Protein AF-0000000071351655 (afdb_homodimer)

Secondary structure (DSSP, 8-state):
--HHHHHHHHHHHHHHS-TT-SSEEEEEEETTEEEEEEESSSS-EEEEEEE--TT-SPPPPEEEES---HHHHHHHHGGGGTTTT--HHHHHHHHHHHHHHHHTTPPPPGGGGGGGSPPP-------------------------------------------------------------/--HHHHHHHHHHHHHHS-TT-SSEEEEEEETTEEEEEEESSSS-EEEEEEE--TT-SPPPPEEEES---HHHHHHHHGGGGTTTT--HHHHHHHHHHHHHHHHTTPPPPGGGGGGGSPPP-------------------------------------------------------------

Sequence (362 aa):
MSVSGLKAELKFLESIFDPNHERFRIIDWKPDELSCQFNVTGEKLLIIHCNITESYPSTPPIWFVDSDDPSLTEVLERLDDVRKGNTLLLQQLKRLICDLCRLYNLPQHPDVEMLDQPLPAGPISQDKKHGTTDEVTSEEEEEEEMAEDIEDLDHYDMKEEEPVDGKNSFVQILCSIAFRYMSVSGLKAELKFLESIFDPNHERFRIIDWKPDELSCQFNVTGEKLLIIHCNITESYPSTPPIWFVDSDDPSLTEVLERLDDVRKGNTLLLQQLKRLICDLCRLYNLPQHPDVEMLDQPLPAGPISQDKKHGTTDEVTSEEEEEEEMAEDIEDLDHYDMKEEEPVDGKNSFVQILCSIAFRY

Radius of gyration: 32.12 Å; Cα contacts (8 Å, |Δi|>4): 359; chains: 2; bounding box: 62×65×112 Å

InterPro domains:
  IPR016135 Ubiquitin-conjugating enzyme/RWD-like [G3DSA:3.10.110.10] (5-101)
  IPR016135 Ubiquitin-conjugating enzyme/RWD-like [SSF54495] (8-86)

Organism: Cyprinus carpio (NCBI:txid7962)

Solvent-accessible surface area (backbone atoms only — not comparable to full-atom values): 23005 Å² total; per-residue (Å²): 82,55,80,63,52,47,53,52,50,54,51,50,46,40,69,75,22,34,76,77,43,80,51,45,21,44,75,47,74,53,94,46,35,39,33,31,36,40,44,77,49,98,88,41,72,44,65,37,38,31,46,36,48,88,37,40,61,38,37,71,72,43,66,51,59,97,65,88,50,65,70,59,52,50,54,53,57,55,49,69,53,63,59,59,35,53,44,68,66,42,52,38,49,39,50,48,54,50,49,49,21,57,74,70,72,43,78,78,61,77,71,53,61,57,46,69,41,63,64,76,76,61,77,69,74,64,69,68,72,70,66,68,67,74,66,81,69,77,81,83,87,87,88,88,79,85,74,86,71,85,74,83,81,76,83,82,81,83,78,85,82,78,85,78,82,79,79,80,79,78,80,78,81,76,78,76,76,80,75,84,120,82,55,80,64,51,48,54,52,51,54,51,51,48,39,71,76,21,34,76,77,43,81,50,44,20,43,73,48,77,54,96,45,33,40,34,31,36,39,43,76,49,100,88,40,69,44,65,36,38,32,46,36,49,88,37,42,61,37,39,71,72,42,67,50,58,97,65,90,50,64,71,59,52,50,55,52,58,56,46,70,54,64,60,59,35,53,42,68,66,42,50,39,49,40,51,46,54,49,49,48,20,58,74,70,71,44,79,77,61,74,70,53,63,59,45,68,40,64,64,76,77,60,76,69,75,68,70,62,73,69,65,70,68,76,70,78,71,78,79,82,84,78,87,93,82,81,91,88,72,98,81,76,95,83,83,93,81,92,94,84,90,88,78,87,79,92,85,81,81,72,80,72,81,74,78,75,78,79,75,82,123

pLDDT: mean 71.05, std 32.29, range [18.66, 98.62]

Nearest PDB structures (foldseek):
  8bvc-assembly1_A  TM=5.916E-01  e=1.624E+00  Metridium senile
  6gme-assembly2_B  TM=3.364E-01  e=1.432E+00  Homo sapiens
  2x5t-assembly1_A-2  TM=1.935E-01  e=2.689E+00  Sulfolobus islandicus rudivirus 1 variant XX
  8bvc-assembly1_A  TM=5.841E-01  e=1.627E+00  Metridium senile
  2x5t-assembly1_A-2  TM=2.208E-01  e=3.054E+00  Sulfolobus islandicus rudivirus 1 variant XX

Structure (mmCIF, N/CA/C/O backbone):
data_AF-0000000071351655-model_v1
#
loop_
_entity.id
_entity.type
_entity.pdbx_description
1 polymer 'Ubiquitin conjugating enzyme E2 Q2'
#
loop_
_atom_site.group_PDB
_atom_site.id
_atom_site.type_symbol
_atom_site.label_atom_id
_atom_site.label_alt_id
_atom_site.label_comp_id
_atom_site.label_asym_id
_atom_site.label_entity_id
_atom_site.label_seq_id
_atom_site.pdbx_PDB_ins_code
_atom_site.Cartn_x
_atom_site.Cartn_y
_atom_site.Cartn_z
_atom_site.occupancy
_atom_site.B_iso_or_equiv
_atom_site.auth_seq_id
_atom_site.auth_comp_id
_atom_site.auth_asym_id
_atom_site.auth_atom_id
_atom_site.pdbx_PDB_model_num
ATOM 1 N N . MET A 1 1 ? -9.875 -5.797 7.297 1 44.34 1 MET A N 1
ATOM 2 C CA . MET A 1 1 ? -9.094 -5.25 8.406 1 44.34 1 MET A CA 1
ATOM 3 C C . MET A 1 1 ? -10.008 -4.586 9.43 1 44.34 1 MET A C 1
ATOM 5 O O . MET A 1 1 ? -10.914 -3.836 9.07 1 44.34 1 MET A O 1
ATOM 9 N N . SER A 1 2 ? -10.211 -5.137 10.445 1 48.94 2 SER A N 1
ATOM 10 C CA . SER A 1 2 ? -11.164 -4.809 11.5 1 48.94 2 SER A CA 1
ATOM 11 C C . SER A 1 2 ? -10.977 -3.375 11.984 1 48.94 2 SER A C 1
ATOM 13 O O . SER A 1 2 ? -9.914 -2.783 11.797 1 48.94 2 SER A O 1
ATOM 15 N N . VAL A 1 3 ? -12.062 -2.67 12.234 1 55.56 3 VAL A N 1
ATOM 16 C CA . VAL A 1 3 ? -12.156 -1.437 13.008 1 55.56 3 VAL A CA 1
ATOM 17 C C . VAL A 1 3 ? -10.953 -1.328 13.945 1 55.56 3 VAL A C 1
ATOM 19 O O . VAL A 1 3 ? -10.391 -0.246 14.117 1 55.56 3 VAL A O 1
ATOM 22 N N . SER A 1 4 ? -10.422 -2.525 14.203 1 67.88 4 SER A N 1
ATOM 23 C CA . SER A 1 4 ? -9.312 -2.605 15.141 1 67.88 4 SER A CA 1
ATOM 24 C C . SER A 1 4 ? -7.996 -2.219 14.469 1 67.88 4 SER A C 1
ATOM 26 O O . SER A 1 4 ? -7.125 -1.61 15.094 1 67.88 4 SER A O 1
ATOM 28 N N . GLY A 1 5 ? -8.047 -2.303 13.102 1 84.25 5 GLY A N 1
ATOM 29 C CA . GLY A 1 5 ? -6.805 -1.995 12.406 1 84.25 5 GLY A CA 1
ATOM 30 C C . GLY A 1 5 ? -6.512 -0.508 12.344 1 84.25 5 GLY A C 1
ATOM 31 O O . GLY A 1 5 ? -5.395 -0.077 12.617 1 84.25 5 GLY A O 1
ATOM 32 N N . LEU A 1 6 ? -7.547 0.246 12.164 1 90.94 6 LEU A N 1
ATOM 33 C CA . LEU A 1 6 ? -7.379 1.692 12.078 1 90.94 6 LEU A CA 1
ATOM 34 C C . LEU A 1 6 ? -7.02 2.281 13.438 1 90.94 6 LEU A C 1
ATOM 36 O O . LEU A 1 6 ? -6.137 3.141 13.531 1 90.94 6 LEU A O 1
ATOM 40 N N . LYS A 1 7 ? -7.754 1.861 14.406 1 91.62 7 LYS A N 1
ATOM 41 C CA . LYS A 1 7 ? -7.48 2.348 15.758 1 91.62 7 LYS A CA 1
ATOM 42 C C . LYS A 1 7 ? -6.02 2.123 16.141 1 91.62 7 LYS A C 1
ATOM 44 O O . LYS A 1 7 ? -5.395 2.984 16.75 1 91.62 7 LYS A O 1
ATOM 49 N N . ALA A 1 8 ? -5.496 0.973 15.82 1 91.06 8 ALA A N 1
ATOM 50 C CA . ALA A 1 8 ? -4.098 0.662 16.094 1 91.06 8 ALA A CA 1
ATOM 51 C C . ALA A 1 8 ? -3.164 1.631 15.375 1 91.06 8 ALA A C 1
ATOM 53 O O . ALA A 1 8 ? -2.16 2.072 15.945 1 91.06 8 ALA A O 1
ATOM 54 N N . GLU A 1 9 ? -3.484 1.953 14.156 1 93.44 9 GLU A N 1
ATOM 55 C CA . GLU A 1 9 ? -2.691 2.912 13.391 1 93.44 9 GLU A CA 1
ATOM 56 C C . GLU A 1 9 ? -2.682 4.281 14.07 1 93.44 9 GLU A C 1
ATOM 58 O O . GLU A 1 9 ? -1.623 4.891 14.227 1 93.44 9 GLU A O 1
ATOM 63 N N . LEU A 1 10 ? -3.846 4.711 14.453 1 94.06 10 LEU A N 1
ATOM 64 C CA . LEU A 1 10 ? -3.996 6.043 15.031 1 94.06 10 LEU A CA 1
ATOM 65 C C . LEU A 1 10 ? -3.287 6.133 16.375 1 94.06 10 LEU A C 1
ATOM 67 O O . LEU A 1 10 ? -2.635 7.137 16.672 1 94.06 10 LEU A O 1
ATOM 71 N N . LYS A 1 11 ? -3.371 5.109 17.109 1 92.88 11 LYS A N 1
ATOM 72 C CA . LYS A 1 11 ? -2.66 5.059 18.391 1 92.88 11 LYS A CA 1
ATOM 73 C C . LYS A 1 11 ? -1.148 5.055 18.172 1 92.88 11 LYS A C 1
ATOM 75 O O . LYS A 1 11 ? -0.41 5.699 18.922 1 92.88 11 LYS A O 1
ATOM 80 N N . PHE A 1 12 ? -0.769 4.32 17.25 1 94.81 12 PHE A N 1
ATOM 81 C CA . PHE A 1 12 ? 0.645 4.281 16.891 1 94.81 12 PHE A CA 1
ATOM 82 C C . PHE A 1 12 ? 1.148 5.672 16.516 1 94.81 12 PHE A C 1
ATOM 84 O O . PHE A 1 12 ? 2.193 6.109 17 1 94.81 12 PHE A O 1
ATOM 91 N N . LEU A 1 13 ? 0.426 6.387 15.75 1 96 13 LEU A N 1
ATOM 92 C CA . LEU A 1 13 ? 0.786 7.738 15.344 1 96 13 LEU A CA 1
ATOM 93 C C . LEU A 1 13 ? 0.891 8.664 16.547 1 96 13 LEU A C 1
ATOM 95 O O . LEU A 1 13 ? 1.84 9.445 16.656 1 96 13 LEU A O 1
ATOM 99 N N . GLU A 1 14 ? -0.053 8.539 17.375 1 95.81 14 GLU A N 1
ATOM 100 C CA . GLU A 1 14 ? -0.067 9.352 18.578 1 95.81 14 GLU A CA 1
ATOM 101 C C . GLU A 1 14 ? 1.146 9.055 19.469 1 95.81 14 GLU A C 1
ATOM 103 O O . GLU A 1 14 ? 1.656 9.945 20.141 1 95.81 14 GLU A O 1
ATOM 108 N N . SER A 1 15 ? 1.598 7.848 19.438 1 95.62 15 SER A N 1
ATOM 109 C CA . SER A 1 15 ? 2.74 7.453 20.25 1 95.62 15 SER A CA 1
ATOM 110 C C . SER A 1 15 ? 4.035 8.055 19.703 1 95.62 15 SER A C 1
ATOM 112 O O . SER A 1 15 ? 4.977 8.297 20.469 1 95.62 15 SER A O 1
ATOM 114 N N . ILE A 1 16 ? 4.145 8.227 18.484 1 97.06 16 ILE A N 1
ATOM 115 C CA . ILE A 1 16 ? 5.328 8.805 17.844 1 97.06 16 ILE A CA 1
ATOM 116 C C . ILE A 1 16 ? 5.266 10.328 17.938 1 97.06 16 ILE A C 1
ATOM 118 O O . ILE A 1 16 ? 6.25 10.977 18.297 1 97.06 16 ILE A O 1
ATOM 122 N N . PHE A 1 17 ? 4.066 10.836 17.562 1 98.06 17 PHE A N 1
ATOM 123 C CA . PHE A 1 17 ? 3.889 12.273 17.469 1 98.06 17 PHE A CA 1
ATOM 124 C C . PHE A 1 17 ? 2.877 12.773 18.5 1 98.06 17 PHE A C 1
ATOM 126 O O . PHE A 1 17 ? 1.779 13.203 18.141 1 98.06 17 PHE A O 1
ATOM 133 N N . ASP A 1 18 ? 3.32 12.852 19.688 1 95.25 18 ASP A N 1
ATOM 134 C CA . ASP A 1 18 ? 2.439 13.297 20.766 1 95.25 18 ASP A CA 1
ATOM 135 C C . ASP A 1 18 ? 2.199 14.805 20.688 1 95.25 18 ASP A C 1
ATOM 137 O O . ASP A 1 18 ? 2.842 15.5 19.891 1 95.25 18 ASP A O 1
ATOM 141 N N . PRO A 1 19 ? 1.352 15.391 21.469 1 94.69 19 PRO A N 1
ATOM 142 C CA . PRO A 1 19 ? 0.956 16.797 21.375 1 94.69 19 PRO A CA 1
ATOM 143 C C . PRO A 1 19 ? 2.1 17.75 21.703 1 94.69 19 PRO A C 1
ATOM 145 O O . PRO A 1 19 ? 1.984 18.953 21.469 1 94.69 19 PRO A O 1
ATOM 148 N N . ASN A 1 20 ? 3.201 17.312 22.172 1 95.12 20 ASN A N 1
ATOM 149 C CA . ASN A 1 20 ? 4.328 18.172 22.531 1 95.12 20 ASN A CA 1
ATOM 150 C C . ASN A 1 20 ? 5.492 17.984 21.562 1 95.12 20 ASN A C 1
ATOM 152 O O . ASN A 1 20 ? 6.566 18.562 21.75 1 95.12 20 ASN A O 1
ATOM 156 N N . HIS A 1 21 ? 5.336 17.25 20.547 1 97.25 21 HIS A N 1
ATOM 157 C CA . HIS A 1 21 ? 6.391 17 19.562 1 97.25 21 HIS A CA 1
ATOM 158 C C . HIS A 1 21 ? 6.863 18.312 18.938 1 97.25 21 HIS A C 1
ATOM 160 O O . HIS A 1 21 ? 6.055 19.188 18.641 1 97.25 21 HIS A O 1
ATOM 166 N N . GLU A 1 22 ? 8.031 18.453 18.656 1 96.88 22 GLU A N 1
ATOM 167 C CA . GLU A 1 22 ? 8.617 19.719 18.266 1 96.88 22 GLU A CA 1
ATOM 168 C C . GLU A 1 22 ? 8.281 20.078 16.812 1 96.88 22 GLU A C 1
ATOM 170 O O . GLU A 1 22 ? 8.219 21.25 16.453 1 96.88 22 GLU A O 1
ATOM 175 N N . ARG A 1 23 ? 8.086 19.016 15.992 1 98 23 ARG A N 1
ATOM 176 C CA . ARG A 1 23 ? 7.934 19.297 14.57 1 98 23 ARG A CA 1
ATOM 177 C C . ARG A 1 23 ? 6.508 19.016 14.102 1 98 23 ARG A C 1
ATOM 179 O O . ARG A 1 23 ? 5.918 19.812 13.383 1 98 23 ARG A O 1
ATOM 186 N N . PHE A 1 24 ? 5.984 17.859 14.562 1 98.5 24 PHE A N 1
ATOM 187 C CA . PHE A 1 24 ? 4.68 17.391 14.117 1 98.5 24 PHE A CA 1
ATOM 188 C C . PHE A 1 24 ? 3.889 16.797 15.281 1 98.5 24 PHE A C 1
ATOM 190 O O . PHE A 1 24 ? 4.418 16 16.062 1 98.5 24 PHE A O 1
ATOM 197 N N . ARG A 1 25 ? 2.611 17.203 15.352 1 97.81 25 ARG A N 1
ATOM 198 C CA . ARG A 1 25 ? 1.812 16.781 16.5 1 97.81 25 ARG A CA 1
ATOM 199 C C . ARG A 1 25 ? 0.457 16.25 16.062 1 97.81 25 ARG A C 1
ATOM 201 O O . ARG A 1 25 ? -0.172 16.797 15.156 1 97.81 25 ARG A O 1
ATOM 208 N N . ILE A 1 26 ? 0.057 15.156 16.641 1 97.88 26 ILE A N 1
ATOM 209 C CA . ILE A 1 26 ? -1.336 14.727 16.547 1 97.88 26 ILE A CA 1
ATOM 210 C C . ILE A 1 26 ? -2.17 15.453 17.609 1 97.88 26 ILE A C 1
ATOM 212 O O . ILE A 1 26 ? -2.006 15.211 18.812 1 97.88 26 ILE A O 1
ATOM 216 N N . ILE A 1 27 ? -3.074 16.297 17.156 1 96.56 27 ILE A N 1
ATOM 217 C CA . ILE A 1 27 ? -3.898 17.094 18.062 1 96.56 27 ILE A CA 1
ATOM 218 C C . ILE A 1 27 ? -5.082 16.266 18.547 1 96.56 27 ILE A C 1
ATOM 220 O O . ILE A 1 27 ? -5.395 16.266 19.75 1 96.56 27 ILE A O 1
ATOM 224 N N . ASP A 1 28 ? -5.75 15.609 17.641 1 95.56 28 ASP A N 1
ATOM 225 C CA . ASP A 1 28 ? -6.941 14.82 17.922 1 95.56 28 ASP A CA 1
ATOM 226 C C . ASP A 1 28 ? -7.199 13.805 16.812 1 95.56 28 ASP A C 1
ATOM 228 O O . ASP A 1 28 ? -6.758 13.992 15.68 1 95.56 28 ASP A O 1
ATOM 232 N N . TRP A 1 29 ? -7.82 12.688 17.312 1 93.81 29 TRP A N 1
ATOM 233 C CA . TRP A 1 29 ? -8.211 11.734 16.297 1 93.81 29 TRP A CA 1
ATOM 234 C C . TRP A 1 29 ? -9.531 11.055 16.641 1 93.81 29 TRP A C 1
ATOM 236 O O . TRP A 1 29 ? -9.859 10.906 17.828 1 93.81 29 TRP A O 1
ATOM 246 N N . LYS A 1 30 ? -10.312 10.812 15.625 1 92.38 30 LYS A N 1
ATOM 247 C CA . LYS A 1 30 ? -11.516 9.984 15.609 1 92.38 30 LYS A CA 1
ATOM 248 C C . LYS A 1 30 ? -11.398 8.867 14.578 1 92.38 30 LYS A C 1
ATOM 250 O O . LYS A 1 30 ? -10.469 8.859 13.766 1 92.38 30 LYS A O 1
ATOM 255 N N . PRO A 1 31 ? -12.328 7.977 14.688 1 89.81 31 PRO A N 1
ATOM 256 C CA . PRO A 1 31 ? -12.25 6.887 13.711 1 89.81 31 PRO A CA 1
ATOM 257 C C . PRO A 1 31 ? -12.344 7.379 12.273 1 89.81 31 PRO A C 1
ATOM 259 O O . PRO A 1 31 ? -11.883 6.699 11.352 1 89.81 31 PRO A O 1
ATOM 262 N N . ASP A 1 32 ? -12.883 8.523 12.07 1 92.81 32 ASP A N 1
ATOM 263 C CA . ASP A 1 32 ? -13.062 8.953 10.688 1 92.81 32 ASP A CA 1
ATOM 264 C C . ASP A 1 32 ? -12.25 10.211 10.391 1 92.81 32 ASP A C 1
ATOM 266 O O . ASP A 1 32 ? -12.344 10.773 9.297 1 92.81 32 ASP A O 1
ATOM 270 N N . GLU A 1 33 ? -11.508 10.664 11.328 1 95.69 33 GLU A N 1
ATOM 271 C CA . GLU A 1 33 ? -10.797 11.914 11.086 1 95.69 33 GLU A CA 1
ATOM 272 C C . GLU A 1 33 ? -9.539 12.016 11.945 1 95.69 33 GLU A C 1
ATOM 274 O O . GLU A 1 33 ? -9.531 11.555 13.094 1 95.69 33 GLU A O 1
ATOM 279 N N . LEU A 1 34 ? -8.508 12.648 11.352 1 96.88 34 LEU A N 1
ATOM 280 C CA . LEU A 1 34 ? -7.262 12.961 12.047 1 96.88 34 LEU A CA 1
ATOM 281 C C . LEU A 1 34 ? -6.941 14.445 11.938 1 96.88 34 LEU A C 1
ATOM 283 O O . LEU A 1 34 ? -7.09 15.047 10.867 1 96.88 34 LEU A O 1
ATOM 287 N N . SER A 1 35 ? -6.641 15.078 13.07 1 97.69 35 SER A N 1
ATOM 288 C CA . SER A 1 35 ? -6.203 16.469 13.102 1 97.69 35 SER A CA 1
ATOM 289 C C . SER A 1 35 ? -4.754 16.578 13.562 1 97.69 35 SER A C 1
ATOM 291 O O . SER A 1 35 ? -4.398 16.094 14.641 1 97.69 35 SER A O 1
ATOM 293 N N . CYS A 1 36 ? -3.955 17.266 12.773 1 98 36 CYS A N 1
ATOM 294 C CA . CYS A 1 36 ? -2.521 17.328 13.039 1 98 36 CYS A CA 1
ATOM 295 C C . CYS A 1 36 ? -2.029 18.781 12.992 1 98 36 CYS A C 1
ATOM 297 O O . CYS A 1 36 ? -2.699 19.641 12.43 1 98 36 CYS A O 1
ATOM 299 N N . GLN A 1 37 ? -0.889 18.969 13.602 1 97.81 37 GLN A N 1
ATOM 300 C CA . GLN A 1 37 ? -0.214 20.266 13.578 1 97.81 37 GLN A CA 1
ATOM 301 C C . GLN A 1 37 ? 1.231 20.125 13.117 1 97.81 37 GLN A C 1
ATOM 303 O O . GLN A 1 37 ? 1.955 19.234 13.578 1 97.81 37 GLN A O 1
ATOM 308 N N . PHE A 1 38 ? 1.619 20.891 12.156 1 98.44 38 PHE A N 1
ATOM 309 C CA . PHE A 1 38 ? 3.01 21 11.727 1 98.44 38 PHE A CA 1
ATOM 310 C C . PHE A 1 38 ? 3.617 22.328 12.156 1 98.44 38 PHE A C 1
ATOM 312 O O . PHE A 1 38 ? 3.102 23.391 11.812 1 98.44 38 PHE A O 1
ATOM 319 N N . ASN A 1 39 ? 4.742 22.188 12.859 1 98 39 ASN A N 1
ATOM 320 C CA . ASN A 1 39 ? 5.398 23.391 13.367 1 98 39 ASN A CA 1
ATOM 321 C C . ASN A 1 39 ? 6.473 23.891 12.406 1 98 39 ASN A C 1
ATOM 323 O O . ASN A 1 39 ? 7.516 23.266 12.25 1 98 39 ASN A O 1
ATOM 327 N N . VAL A 1 40 ? 6.285 24.969 11.82 1 96.81 40 VAL A N 1
ATOM 328 C CA . VAL A 1 40 ? 7.242 25.547 10.891 1 96.81 40 VAL A CA 1
ATOM 329 C C . VAL A 1 40 ? 8.312 26.328 11.656 1 96.81 40 VAL A C 1
ATOM 331 O O . VAL A 1 40 ? 9.5 26.031 11.547 1 96.81 40 VAL A O 1
ATOM 334 N N . THR A 1 41 ? 7.836 27.312 12.406 1 92.75 41 THR A N 1
ATOM 335 C CA . THR A 1 41 ? 8.641 28.094 13.344 1 92.75 41 THR A CA 1
ATOM 336 C C . THR A 1 41 ? 7.922 28.25 14.68 1 92.75 41 THR A C 1
ATOM 338 O O . THR A 1 41 ? 6.836 27.703 14.875 1 92.75 41 THR A O 1
ATOM 341 N N . GLY A 1 42 ? 8.578 28.875 15.555 1 85.44 42 GLY A N 1
ATOM 342 C CA . GLY A 1 42 ? 7.957 29.125 16.844 1 85.44 42 GLY A CA 1
ATOM 343 C C . GLY A 1 42 ? 6.695 29.969 16.75 1 85.44 42 GLY A C 1
ATOM 344 O O . GLY A 1 42 ? 5.836 29.906 17.625 1 85.44 42 GLY A O 1
ATOM 345 N N . GLU A 1 43 ? 6.453 30.719 15.664 1 91.69 43 GLU A N 1
ATOM 346 C CA . GLU A 1 43 ? 5.324 31.641 15.516 1 91.69 43 GLU A CA 1
ATOM 347 C C . GLU A 1 43 ? 4.355 31.141 14.445 1 91.69 43 GLU A C 1
ATOM 349 O O . GLU A 1 43 ? 3.215 31.609 14.375 1 91.69 43 GLU A O 1
ATOM 354 N N . LYS A 1 44 ? 4.891 30.219 13.648 1 95.12 44 LYS A N 1
ATOM 355 C CA . LYS A 1 44 ? 4.066 29.766 12.531 1 95.12 44 LYS A CA 1
ATOM 356 C C . LYS A 1 44 ? 3.809 28.25 12.617 1 95.12 44 LYS A C 1
ATOM 358 O O . LYS A 1 44 ? 4.742 27.469 12.789 1 95.12 44 LYS A O 1
ATOM 363 N N . LEU A 1 45 ? 2.541 27.906 12.609 1 96 45 LEU A N 1
ATOM 364 C CA . LEU A 1 45 ? 2.166 26.5 12.586 1 96 45 LEU A CA 1
ATOM 365 C C . LEU A 1 45 ? 1.058 26.25 11.57 1 96 45 LEU A C 1
ATOM 367 O O . LEU A 1 45 ? 0.354 27.172 11.172 1 96 45 LEU A O 1
ATOM 371 N N . LEU A 1 46 ? 0.972 25.031 11.094 1 97.56 46 LEU A N 1
ATOM 372 C CA . LEU A 1 46 ? -0.068 24.594 10.172 1 97.56 46 LEU A CA 1
ATOM 373 C C . LEU A 1 46 ? -0.974 23.562 10.812 1 97.56 46 LEU A C 1
ATOM 375 O O . LEU A 1 46 ? -0.49 22.594 11.422 1 97.56 46 LEU A O 1
ATOM 379 N N . ILE A 1 47 ? -2.287 23.766 10.727 1 97.44 47 ILE A N 1
ATOM 380 C CA . ILE A 1 47 ? -3.25 22.75 11.133 1 97.44 47 ILE A CA 1
ATOM 381 C C . ILE A 1 47 ? -3.725 21.969 9.906 1 97.44 47 ILE A C 1
ATOM 383 O O . ILE A 1 47 ? -4.258 22.562 8.961 1 97.44 47 ILE A O 1
ATOM 387 N N . ILE A 1 48 ? -3.518 20.703 9.922 1 97.88 48 ILE A N 1
ATOM 388 C CA . ILE A 1 48 ? -3.824 19.844 8.781 1 97.88 48 ILE A CA 1
ATOM 389 C C . ILE A 1 48 ? -4.836 18.781 9.203 1 97.88 48 ILE A C 1
ATOM 391 O O . ILE A 1 48 ? -4.715 18.188 10.281 1 97.88 48 ILE A O 1
ATOM 395 N N . HIS A 1 49 ? -5.77 18.516 8.422 1 97.75 49 HIS A N 1
ATOM 396 C CA . HIS A 1 49 ? -6.805 17.531 8.703 1 97.75 49 HIS A CA 1
ATOM 397 C C . HIS A 1 49 ? -6.77 16.391 7.695 1 97.75 49 HIS A C 1
ATOM 399 O O . HIS A 1 49 ? -6.289 16.562 6.574 1 97.75 49 HIS A O 1
ATOM 405 N N . CYS A 1 50 ? -7.238 15.25 8.164 1 97.75 50 CYS A N 1
ATOM 406 C CA . CYS A 1 50 ? -7.355 14.078 7.316 1 97.75 50 CYS A CA 1
ATOM 407 C C . CYS A 1 50 ? -8.711 13.406 7.492 1 97.75 50 CYS A C 1
ATOM 409 O O . CYS A 1 50 ? -9.094 13.062 8.609 1 97.75 50 CYS A O 1
ATOM 411 N N . ASN A 1 51 ? -9.398 13.289 6.375 1 96.88 51 ASN A N 1
ATOM 412 C CA . ASN A 1 51 ? -10.648 12.531 6.379 1 96.88 51 ASN A CA 1
ATOM 413 C C . ASN A 1 51 ? -10.406 11.062 6.027 1 96.88 51 ASN A C 1
ATOM 415 O O . ASN A 1 51 ? -9.75 10.75 5.031 1 96.88 51 ASN A O 1
ATOM 419 N N . ILE A 1 52 ? -10.875 10.18 6.84 1 95.56 52 ILE A N 1
ATOM 420 C CA . ILE A 1 52 ? -10.758 8.742 6.641 1 95.56 52 ILE A CA 1
ATOM 421 C C . ILE A 1 52 ? -12.141 8.125 6.469 1 95.56 52 ILE A C 1
ATOM 423 O O . ILE A 1 52 ? -12.992 8.242 7.355 1 95.56 52 ILE A O 1
ATOM 427 N N . THR A 1 53 ? -12.375 7.504 5.461 1 91.81 53 THR A N 1
ATOM 428 C CA . THR A 1 53 ? -13.688 6.914 5.207 1 91.81 53 THR A CA 1
ATOM 429 C C . THR A 1 53 ? -13.797 5.539 5.859 1 91.81 53 THR A C 1
ATOM 431 O O . THR A 1 53 ? -12.789 4.961 6.277 1 91.81 53 THR A O 1
ATOM 434 N N . GLU A 1 54 ? -14.984 4.941 5.887 1 88.94 54 GLU A N 1
ATOM 435 C CA . GLU A 1 54 ? -15.258 3.641 6.484 1 88.94 54 GLU A CA 1
ATOM 436 C C . GLU A 1 54 ? -14.609 2.516 5.68 1 88.94 54 GLU A C 1
ATOM 438 O O . GLU A 1 54 ? -14.445 1.401 6.184 1 88.94 54 GLU A O 1
ATOM 443 N N . SER A 1 55 ? -14.312 2.828 4.473 1 87.25 55 SER A N 1
ATOM 444 C CA . SER A 1 55 ? -13.711 1.803 3.627 1 87.25 55 SER A CA 1
ATOM 445 C C . SER A 1 55 ? -12.227 1.635 3.934 1 87.25 55 SER A C 1
ATOM 447 O O . SER A 1 55 ? -11.594 0.679 3.477 1 87.25 55 SER A O 1
ATOM 449 N N . TYR A 1 56 ? -11.75 2.525 4.773 1 91 56 TYR A N 1
ATOM 450 C CA . TYR A 1 56 ? -10.352 2.422 5.168 1 91 56 TYR A CA 1
ATOM 451 C C . TYR A 1 56 ? -10.219 1.861 6.578 1 91 56 TYR A C 1
ATOM 453 O O . TYR A 1 56 ? -10.953 2.26 7.48 1 91 56 TYR A O 1
ATOM 461 N N . PRO A 1 57 ? -9.234 1.081 6.816 1 89.19 57 PRO A N 1
ATOM 462 C CA . PRO A 1 57 ? -8.422 0.416 5.793 1 89.19 57 PRO A CA 1
ATOM 463 C C . PRO A 1 57 ? -9.203 -0.652 5.027 1 89.19 57 PRO A C 1
ATOM 465 O O . PRO A 1 57 ? -10.258 -1.101 5.484 1 89.19 57 PRO A O 1
ATOM 468 N N . SER A 1 58 ? -8.695 -1.056 3.895 1 87.25 58 SER A N 1
ATOM 469 C CA . SER A 1 58 ? -9.383 -2.055 3.082 1 87.25 58 SER A CA 1
ATOM 470 C C . SER A 1 58 ? -9.133 -3.463 3.613 1 87.25 58 SER A C 1
ATOM 472 O O . SER A 1 58 ? -8.109 -3.725 4.246 1 87.25 58 SER A O 1
ATOM 474 N N . THR A 1 59 ? -10.25 -4.348 3.381 1 89.94 59 THR A N 1
ATOM 475 C CA . THR A 1 59 ? -10.031 -5.781 3.562 1 89.94 59 THR A CA 1
ATOM 476 C C . THR A 1 59 ? -9.133 -6.336 2.457 1 89.94 59 THR A C 1
ATOM 478 O O . THR A 1 59 ? -9.445 -6.195 1.272 1 89.94 59 THR A O 1
ATOM 481 N N . PRO A 1 60 ? -8.047 -6.879 2.836 1 92.69 60 PRO A N 1
ATOM 482 C CA . PRO A 1 60 ? -7.121 -7.379 1.816 1 92.69 60 PRO A CA 1
ATOM 483 C C . PRO A 1 60 ? -7.719 -8.508 0.984 1 92.69 60 PRO A C 1
ATOM 485 O O . PRO A 1 60 ? -8.562 -9.266 1.476 1 92.69 60 PRO A O 1
ATOM 488 N N . PRO A 1 61 ? -7.246 -8.594 -0.301 1 94.75 61 PRO A N 1
ATOM 489 C CA . PRO A 1 61 ? -7.59 -9.781 -1.085 1 94.75 61 PRO A CA 1
ATOM 490 C C . PRO A 1 61 ? -7.18 -11.086 -0.397 1 94.75 61 PRO A C 1
ATOM 492 O O . PRO A 1 61 ? -6.09 -11.164 0.173 1 94.75 61 PRO A O 1
ATOM 495 N N . ILE A 1 62 ? -8.055 -12.133 -0.517 1 96.38 62 ILE A N 1
ATOM 496 C CA . ILE A 1 62 ? -7.82 -13.398 0.168 1 96.38 62 ILE A CA 1
ATOM 497 C C . ILE A 1 62 ? -7.582 -14.508 -0.859 1 96.38 62 ILE A C 1
ATOM 499 O O . ILE A 1 62 ? -8.461 -14.812 -1.67 1 96.38 62 ILE A O 1
ATOM 503 N N . TRP A 1 63 ? -6.418 -15.102 -0.79 1 97.88 63 TRP A N 1
ATOM 504 C CA . TRP A 1 63 ? -6.02 -16.141 -1.733 1 97.88 63 TRP A CA 1
ATOM 505 C C . TRP A 1 63 ? -6.176 -17.516 -1.116 1 97.88 63 TRP A C 1
ATOM 507 O O . TRP A 1 63 ? -5.863 -17.719 0.059 1 97.88 63 TRP A O 1
ATOM 517 N N . PHE A 1 64 ? -6.723 -18.391 -1.904 1 96.62 64 PHE A N 1
ATOM 518 C CA . PHE A 1 64 ? -6.832 -19.766 -1.399 1 96.62 64 PHE A CA 1
ATOM 519 C C . PHE A 1 64 ? -6.758 -20.766 -2.541 1 96.62 64 PHE A C 1
ATOM 521 O O . PHE A 1 64 ? -6.996 -20.422 -3.699 1 96.62 64 PHE A O 1
ATOM 528 N N . VAL A 1 65 ? -6.32 -21.953 -2.252 1 96.44 65 VAL A N 1
ATOM 529 C CA . VAL A 1 65 ? -6.16 -23.062 -3.176 1 96.44 65 VAL A CA 1
ATOM 530 C C . VAL A 1 65 ? -6.711 -24.344 -2.541 1 96.44 65 VAL A C 1
ATOM 532 O O . VAL A 1 65 ? -6.555 -24.562 -1.338 1 96.44 65 VAL A O 1
ATOM 535 N N . ASP A 1 66 ? -7.523 -25.188 -3.361 1 93 66 ASP A N 1
ATOM 536 C CA . ASP A 1 66 ? -8.023 -26.453 -2.861 1 93 66 ASP A CA 1
ATOM 537 C C . ASP A 1 66 ? -6.93 -27.516 -2.889 1 93 66 ASP A C 1
ATOM 539 O O . ASP A 1 66 ? -6.914 -28.391 -3.771 1 93 66 ASP A O 1
ATOM 543 N N . SER A 1 67 ? -6.027 -27.422 -2.018 1 93.5 67 SER A N 1
ATOM 544 C CA . SER A 1 67 ? -4.906 -28.359 -1.907 1 93.5 67 SER A CA 1
ATOM 545 C C . SER A 1 67 ? -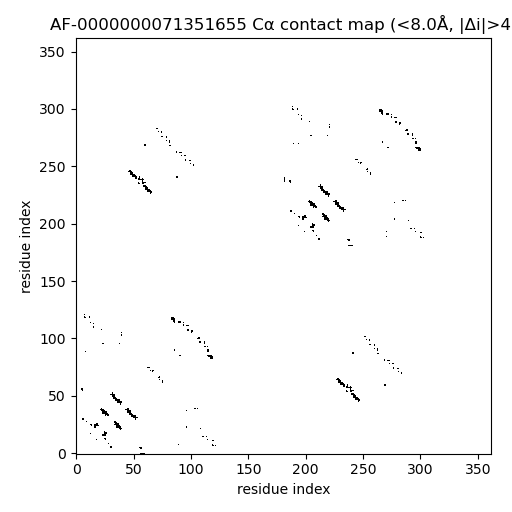4.602 -28.672 -0.449 1 93.5 67 SER A C 1
ATOM 547 O O . SER A 1 67 ? -4.707 -27.812 0.422 1 93.5 67 SER A O 1
ATOM 549 N N . ASP A 1 68 ? -4.211 -29.938 -0.175 1 92.69 68 ASP A N 1
ATOM 550 C CA . ASP A 1 68 ? -3.811 -30.359 1.162 1 92.69 68 ASP A CA 1
ATOM 551 C C . ASP A 1 68 ? -2.301 -30.234 1.35 1 92.69 68 ASP A C 1
ATOM 553 O O . ASP A 1 68 ? -1.759 -30.672 2.369 1 92.69 68 ASP A O 1
ATOM 557 N N . ASP A 1 69 ? -1.635 -29.672 0.383 1 95.25 69 ASP A N 1
ATOM 558 C CA . ASP A 1 69 ? -0.189 -29.484 0.46 1 95.25 69 ASP A CA 1
ATOM 559 C C . ASP A 1 69 ? 0.173 -28.391 1.454 1 95.25 69 ASP A C 1
ATOM 561 O O . ASP A 1 69 ? -0.098 -27.219 1.209 1 95.25 69 ASP A O 1
ATOM 565 N N . PRO A 1 70 ? 0.826 -28.75 2.531 1 95.75 70 PRO A N 1
ATOM 566 C CA . PRO A 1 70 ? 1.154 -27.766 3.557 1 95.75 70 PRO A CA 1
ATOM 567 C C . PRO A 1 70 ? 2.105 -26.688 3.047 1 95.75 70 PRO A C 1
ATOM 569 O O . PRO A 1 70 ? 2.078 -25.547 3.537 1 95.75 70 PRO A O 1
ATOM 572 N N . SER A 1 71 ? 2.994 -27.078 2.123 1 97.31 71 SER A N 1
ATOM 573 C CA . SER A 1 71 ? 3.922 -26.094 1.58 1 97.31 71 SER A CA 1
ATOM 574 C C . SER A 1 71 ? 3.184 -25.016 0.792 1 97.31 71 SER A C 1
ATOM 576 O O . SER A 1 71 ? 3.547 -23.844 0.851 1 97.31 71 SER A O 1
ATOM 578 N N . LEU A 1 72 ? 2.201 -25.438 0.128 1 96.31 72 LEU A N 1
ATOM 579 C CA . LEU A 1 72 ? 1.382 -24.484 -0.617 1 96.31 72 LEU A CA 1
ATOM 580 C C . LEU A 1 72 ? 0.6 -23.578 0.33 1 96.31 72 LEU A C 1
ATOM 582 O O . LEU A 1 72 ? 0.475 -22.375 0.086 1 96.31 72 LEU A O 1
ATOM 586 N N . THR A 1 73 ? 0.087 -24.094 1.386 1 94.56 73 THR A N 1
ATOM 587 C CA . THR A 1 73 ? -0.633 -23.312 2.393 1 94.56 73 THR A CA 1
ATOM 588 C C . THR A 1 73 ? 0.264 -22.234 2.992 1 94.56 73 THR A C 1
ATOM 590 O O . THR A 1 73 ? -0.175 -21.109 3.201 1 94.56 73 THR A O 1
ATOM 593 N N . GLU A 1 74 ? 1.453 -22.594 3.215 1 96.38 74 GLU A N 1
ATOM 594 C CA . GLU A 1 74 ? 2.414 -21.656 3.771 1 96.38 74 GLU A CA 1
ATOM 595 C C . GLU A 1 74 ? 2.652 -20.484 2.82 1 96.38 74 GLU A C 1
ATOM 597 O O . GLU A 1 74 ? 2.766 -19.344 3.254 1 96.38 74 GLU A O 1
ATOM 602 N N . VAL A 1 75 ? 2.758 -20.75 1.552 1 97.81 75 VAL A N 1
ATOM 603 C CA . VAL A 1 75 ? 2.949 -19.719 0.537 1 97.81 75 VAL A CA 1
ATOM 604 C C . VAL A 1 75 ? 1.8 -18.719 0.597 1 97.81 75 VAL A C 1
ATOM 606 O O . VAL A 1 75 ? 2.025 -17.5 0.575 1 97.81 75 VAL A O 1
ATOM 609 N N . LEU A 1 76 ? 0.612 -19.188 0.732 1 97.69 76 LEU A N 1
ATOM 610 C CA . LEU A 1 76 ? -0.56 -18.312 0.746 1 97.69 76 LEU A CA 1
ATOM 611 C C . LEU A 1 76 ? -0.633 -17.516 2.045 1 97.69 76 LEU A C 1
ATOM 613 O O . LEU A 1 76 ? -1.036 -16.359 2.045 1 97.69 76 LEU A O 1
ATOM 617 N N . GLU A 1 77 ? -0.215 -18.094 3.158 1 94.88 77 GLU A N 1
ATOM 618 C CA . GLU A 1 77 ? -0.206 -17.422 4.453 1 94.88 77 GLU A CA 1
ATOM 619 C C . GLU A 1 77 ? 0.765 -16.234 4.461 1 94.88 77 GLU A C 1
ATOM 621 O O . GLU A 1 77 ? 0.511 -15.227 5.109 1 94.88 77 GLU A O 1
ATOM 626 N N . ARG A 1 78 ? 1.837 -16.359 3.738 1 95.94 78 ARG A N 1
ATOM 627 C CA . ARG A 1 78 ? 2.859 -15.328 3.678 1 95.94 78 ARG A CA 1
ATOM 628 C C . ARG A 1 78 ? 2.326 -14.078 2.984 1 95.94 78 ARG A C 1
ATOM 630 O O . ARG A 1 78 ? 2.877 -12.984 3.154 1 95.94 78 ARG A O 1
ATOM 637 N N . LEU A 1 79 ? 1.231 -14.234 2.234 1 96.62 79 LEU A N 1
ATOM 638 C CA . LEU A 1 79 ? 0.658 -13.094 1.529 1 96.62 79 LEU A CA 1
ATOM 639 C C . LEU A 1 79 ? 0.051 -12.102 2.512 1 96.62 79 LEU A C 1
ATOM 641 O O . LEU A 1 79 ? -0.11 -10.922 2.186 1 96.62 79 LEU A O 1
ATOM 645 N N . ASP A 1 80 ? -0.248 -12.523 3.711 1 90.94 80 ASP A N 1
ATOM 646 C CA . ASP A 1 80 ? -0.828 -11.664 4.734 1 90.94 80 ASP A CA 1
ATOM 647 C C . ASP A 1 80 ? 0.184 -10.625 5.211 1 90.94 80 ASP A C 1
ATOM 649 O O . ASP A 1 80 ? -0.193 -9.594 5.777 1 90.94 80 ASP A O 1
ATOM 653 N N . ASP A 1 81 ? 1.417 -10.945 4.965 1 91.06 81 ASP A N 1
ATOM 654 C CA . ASP A 1 81 ? 2.475 -10.086 5.48 1 91.06 81 ASP A CA 1
ATOM 655 C C . ASP A 1 81 ? 2.803 -8.969 4.492 1 91.06 81 ASP A C 1
ATOM 657 O O . ASP A 1 81 ? 3.516 -8.016 4.832 1 91.06 81 ASP A O 1
ATOM 661 N N . VAL A 1 82 ? 2.326 -9.062 3.355 1 92.44 82 VAL A N 1
ATOM 662 C CA . VAL A 1 82 ? 2.629 -8.055 2.35 1 92.44 82 VAL A CA 1
ATOM 663 C C . VAL A 1 82 ? 2.107 -6.691 2.809 1 92.44 82 VAL A C 1
ATOM 665 O O . VAL A 1 82 ? 0.904 -6.523 3.023 1 92.44 82 VAL A O 1
ATOM 668 N N . ARG A 1 83 ? 3.037 -5.75 3.018 1 86 83 ARG A N 1
ATOM 669 C CA . ARG A 1 83 ? 2.773 -4.359 3.379 1 86 83 ARG A CA 1
ATOM 670 C C . ARG A 1 83 ? 2.248 -4.258 4.809 1 86 83 ARG A C 1
ATOM 672 O O . ARG A 1 83 ? 1.677 -3.234 5.191 1 86 83 ARG A O 1
ATOM 679 N N . LYS A 1 84 ? 2.438 -5.387 5.48 1 80.94 84 LYS A N 1
ATOM 680 C CA . LYS A 1 84 ? 2.072 -5.316 6.891 1 80.94 84 LYS A CA 1
ATOM 681 C C . LYS A 1 84 ? 2.887 -4.25 7.617 1 80.94 84 LYS A C 1
ATOM 683 O O . LYS A 1 84 ? 4.117 -4.242 7.547 1 80.94 84 LYS A O 1
ATOM 688 N N . GLY A 1 85 ? 2.266 -3.172 8.18 1 78.5 85 GLY A N 1
ATOM 689 C CA . GLY A 1 85 ? 2.941 -2.107 8.906 1 78.5 85 GLY A CA 1
ATOM 690 C C . GLY A 1 85 ? 3.23 -0.892 8.047 1 78.5 85 GLY A C 1
ATOM 691 O O . GLY A 1 85 ? 3.639 0.153 8.555 1 78.5 85 GLY A O 1
ATOM 692 N N . ASN A 1 86 ? 3.129 -1.138 6.855 1 88.19 86 ASN A N 1
ATOM 693 C CA . ASN A 1 86 ? 3.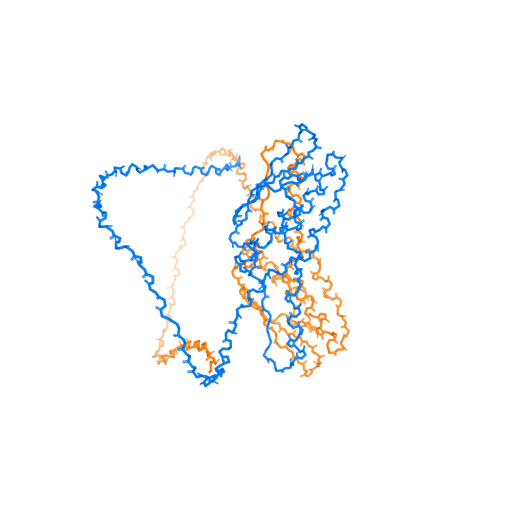328 -0.051 5.902 1 88.19 86 ASN A CA 1
ATOM 694 C C . ASN A 1 86 ? 2.02 0.355 5.234 1 88.19 86 ASN A C 1
ATOM 696 O O . ASN A 1 86 ? 1.869 0.216 4.02 1 88.19 86 ASN A O 1
ATOM 700 N N . THR A 1 87 ? 1.173 0.875 6.082 1 92.31 87 THR A N 1
ATOM 701 C CA . THR A 1 87 ? -0.169 1.187 5.605 1 92.31 87 THR A CA 1
ATOM 702 C C . THR A 1 87 ? -0.165 2.469 4.777 1 92.31 87 THR A C 1
ATOM 704 O O . THR A 1 87 ? 0.803 3.23 4.809 1 92.31 87 THR A O 1
ATOM 707 N N . LEU A 1 88 ? -1.155 2.66 4.066 1 93.31 88 LEU A N 1
ATOM 708 C CA . LEU A 1 88 ? -1.253 3.846 3.221 1 93.31 88 LEU A CA 1
ATOM 709 C C . LEU A 1 88 ? -1.241 5.117 4.062 1 93.31 88 LEU A C 1
ATOM 711 O O . LEU A 1 88 ? -0.572 6.094 3.715 1 93.31 88 LEU A O 1
ATOM 715 N N . LEU A 1 89 ? -1.982 5.129 5.172 1 95.44 89 LEU A N 1
ATOM 716 C CA . LEU A 1 89 ? -2.053 6.293 6.047 1 95.44 89 LEU A CA 1
ATOM 717 C C . LEU A 1 89 ? -0.666 6.68 6.551 1 95.44 89 LEU A C 1
ATOM 719 O O . LEU A 1 89 ? -0.278 7.848 6.477 1 95.44 89 LEU A O 1
ATOM 723 N N . LEU A 1 90 ? 0.057 5.746 7.023 1 95.94 90 LEU A N 1
ATOM 724 C CA . LEU A 1 90 ? 1.393 6 7.555 1 95.94 90 LEU A CA 1
ATOM 725 C C . LEU A 1 90 ? 2.326 6.5 6.457 1 95.94 90 LEU A C 1
ATOM 727 O O . LEU A 1 90 ? 3.105 7.43 6.676 1 95.94 90 LEU A O 1
ATOM 731 N N . GLN A 1 91 ? 2.219 5.938 5.297 1 96.19 91 GLN A N 1
ATOM 732 C CA . GLN A 1 91 ? 3.082 6.332 4.188 1 96.19 91 GLN A CA 1
ATOM 733 C C . GLN A 1 91 ? 2.762 7.75 3.725 1 96.19 91 GLN A C 1
ATOM 735 O O . GLN A 1 91 ? 3.668 8.531 3.414 1 96.19 91 GLN A O 1
ATOM 740 N N . GLN A 1 92 ? 1.51 8.008 3.615 1 97.38 92 GLN A N 1
ATOM 741 C CA . GLN A 1 92 ? 1.117 9.359 3.234 1 97.38 92 GLN A CA 1
ATOM 742 C C . GLN A 1 92 ? 1.623 10.391 4.246 1 97.38 92 GLN A C 1
ATOM 744 O O . GLN A 1 92 ? 2.121 11.445 3.867 1 97.38 92 GLN A O 1
ATOM 749 N N . LEU A 1 93 ? 1.444 10.047 5.5 1 97.94 93 LEU A N 1
ATOM 750 C CA . LEU A 1 93 ? 1.882 10.969 6.547 1 97.94 93 LEU A CA 1
ATOM 751 C C . LEU A 1 93 ? 3.391 11.18 6.488 1 97.94 93 LEU A C 1
ATOM 753 O O . LEU A 1 93 ? 3.869 12.305 6.637 1 97.94 93 LEU A O 1
ATOM 757 N N . LYS A 1 94 ? 4.113 10.164 6.312 1 98.06 94 LYS A N 1
ATOM 758 C CA . LYS A 1 94 ? 5.559 10.281 6.176 1 98.06 94 LYS A CA 1
ATOM 759 C C . LYS A 1 94 ? 5.93 11.242 5.047 1 98.06 94 LYS A C 1
ATOM 761 O O . LYS A 1 94 ? 6.754 12.141 5.234 1 98.06 94 LYS A O 1
ATOM 766 N N . ARG A 1 95 ? 5.344 11.023 3.902 1 98.19 95 ARG A N 1
ATOM 767 C CA . ARG A 1 95 ? 5.602 11.891 2.756 1 98.19 95 ARG A CA 1
ATOM 768 C C . ARG A 1 95 ? 5.211 13.336 3.057 1 98.19 95 ARG A C 1
ATOM 770 O O . ARG A 1 95 ? 5.938 14.266 2.713 1 98.19 95 ARG A O 1
ATOM 777 N N . LEU A 1 96 ? 4.078 13.477 3.658 1 98.44 96 LEU A N 1
ATOM 778 C CA . LEU A 1 96 ? 3.578 14.805 4.004 1 98.44 96 LEU A CA 1
ATOM 779 C C . LEU A 1 96 ? 4.586 15.555 4.863 1 98.44 96 LEU A C 1
ATOM 781 O O . LEU A 1 96 ? 4.969 16.688 4.535 1 98.44 96 LEU A O 1
ATOM 785 N N . ILE A 1 97 ? 5.055 14.938 5.926 1 98.62 97 ILE A N 1
ATOM 786 C CA . ILE A 1 97 ? 5.969 15.586 6.859 1 98.62 97 ILE A CA 1
ATOM 787 C C . ILE A 1 97 ? 7.285 15.898 6.152 1 98.62 97 ILE A C 1
ATOM 789 O O . ILE A 1 97 ? 7.816 17.016 6.277 1 98.62 97 ILE A O 1
ATOM 793 N N . CYS A 1 98 ? 7.781 14.938 5.41 1 98.5 98 CYS A N 1
ATOM 794 C CA . CYS A 1 98 ? 9.031 15.141 4.691 1 98.5 98 CYS A CA 1
ATOM 795 C C . CYS A 1 98 ? 8.906 16.297 3.699 1 98.5 98 CYS A C 1
ATOM 797 O O . CYS A 1 98 ? 9.789 17.156 3.623 1 98.5 98 CYS A O 1
ATOM 799 N N . ASP A 1 99 ? 7.797 16.297 2.934 1 98.5 99 ASP A N 1
ATOM 800 C CA . ASP A 1 99 ? 7.602 17.344 1.933 1 98.5 99 ASP A CA 1
ATOM 801 C C . ASP A 1 99 ? 7.438 18.719 2.59 1 98.5 99 ASP A C 1
ATOM 803 O O . ASP A 1 99 ? 7.895 19.734 2.051 1 98.5 99 ASP A O 1
ATOM 807 N N . LEU A 1 100 ? 6.758 18.766 3.688 1 98.44 100 LEU A N 1
ATOM 808 C CA . LEU A 1 100 ? 6.617 20.031 4.406 1 98.44 100 LEU A CA 1
ATOM 809 C C . LEU A 1 100 ? 7.969 20.516 4.918 1 98.44 100 LEU A C 1
ATOM 811 O O . LEU A 1 100 ? 8.281 21.703 4.824 1 98.44 100 LEU A O 1
ATOM 815 N N . CYS A 1 101 ? 8.797 19.625 5.469 1 98.56 101 CYS A N 1
ATOM 816 C CA . CYS A 1 101 ? 10.141 20 5.883 1 98.56 101 CYS A CA 1
ATOM 817 C C . CYS A 1 101 ? 10.922 20.594 4.715 1 98.56 101 CYS A C 1
ATOM 819 O O . CYS A 1 101 ? 11.602 21.609 4.867 1 98.56 101 CYS A O 1
ATOM 821 N N . ARG A 1 102 ? 10.797 19.953 3.617 1 98.25 102 ARG A N 1
ATOM 822 C CA . ARG A 1 102 ? 11.484 20.453 2.434 1 98.25 102 ARG A CA 1
ATOM 823 C C . ARG A 1 102 ? 10.945 21.828 2.027 1 98.25 102 ARG A C 1
ATOM 825 O O . ARG A 1 102 ? 11.719 22.75 1.754 1 98.25 102 ARG A O 1
ATOM 832 N N . LEU A 1 103 ? 9.648 21.938 1.99 1 97.75 103 LEU A N 1
ATOM 833 C CA . LEU A 1 103 ? 8.992 23.172 1.577 1 97.75 103 LEU A CA 1
ATOM 834 C C . LEU A 1 103 ? 9.453 24.344 2.443 1 97.75 103 LEU A C 1
ATOM 836 O O . LEU A 1 103 ? 9.719 25.438 1.931 1 97.75 103 LEU A O 1
ATOM 840 N N . TYR A 1 104 ? 9.609 24.125 3.691 1 97.69 104 TYR A N 1
ATOM 841 C CA . TYR A 1 104 ? 9.898 25.203 4.621 1 97.69 104 TYR A CA 1
ATOM 842 C C . TYR A 1 104 ? 11.367 25.203 5.02 1 97.69 104 TYR A C 1
ATOM 844 O O . TYR A 1 104 ? 11.758 25.906 5.961 1 97.69 104 TYR A O 1
ATOM 852 N N . ASN A 1 105 ? 12.133 24.422 4.371 1 98 105 ASN A N 1
ATOM 853 C CA . ASN A 1 105 ? 13.578 24.359 4.547 1 98 105 ASN A CA 1
ATOM 854 C C . ASN A 1 105 ? 13.953 23.969 5.977 1 98 105 ASN A C 1
ATOM 856 O O . ASN A 1 105 ? 14.805 24.609 6.594 1 98 105 ASN A O 1
ATOM 860 N N . LEU A 1 106 ? 13.289 23.016 6.484 1 98.06 106 LEU A N 1
ATOM 861 C CA . LEU A 1 106 ? 13.562 22.438 7.797 1 98.06 106 LEU A CA 1
ATOM 862 C C . LEU A 1 106 ? 14.281 21.094 7.664 1 98.06 106 LEU A C 1
ATOM 864 O O . LEU A 1 106 ? 14.109 20.391 6.668 1 98.06 106 LEU A O 1
ATOM 868 N N . PRO A 1 107 ? 15.117 20.797 8.656 1 97.88 107 PRO A N 1
ATOM 869 C CA . PRO A 1 107 ? 15.711 19.469 8.633 1 97.88 107 PRO A CA 1
ATOM 870 C C . PRO A 1 107 ? 14.672 18.359 8.758 1 97.88 107 PRO A C 1
ATOM 872 O O . PRO A 1 107 ? 13.688 18.5 9.484 1 97.88 107 PRO A O 1
ATOM 875 N N . GLN A 1 108 ? 14.914 17.266 8 1 98.25 108 GLN A N 1
ATOM 876 C CA . GLN A 1 108 ? 14.062 16.094 8.195 1 98.25 108 GLN A CA 1
ATOM 877 C C . GLN A 1 108 ? 14.125 15.594 9.633 1 98.25 108 GLN A C 1
ATOM 879 O O . GLN A 1 108 ? 15.203 15.578 10.242 1 98.25 108 GLN A O 1
ATOM 884 N N . HIS A 1 109 ? 13.125 15.234 10.148 1 97.88 109 HIS A N 1
ATOM 885 C CA . HIS A 1 109 ? 13.125 14.766 11.531 1 97.88 109 HIS A CA 1
ATOM 886 C C . HIS A 1 109 ? 13.289 13.258 11.602 1 97.88 109 HIS A C 1
ATOM 888 O O . HIS A 1 109 ? 12.625 12.516 10.875 1 97.88 109 HIS A O 1
ATOM 894 N N . PRO A 1 110 ? 14.031 12.727 12.516 1 97.69 110 PRO A N 1
ATOM 895 C CA . PRO A 1 110 ? 14.312 11.289 12.586 1 97.69 110 PRO A CA 1
ATOM 896 C C . PRO A 1 110 ? 13.078 10.461 12.93 1 97.69 110 PRO A C 1
ATOM 898 O O . PRO A 1 110 ? 12.984 9.297 12.547 1 97.69 110 PRO A O 1
ATOM 901 N N . ASP A 1 111 ? 12.156 11.016 13.602 1 97.69 111 ASP A N 1
ATOM 902 C CA . ASP A 1 111 ? 10.984 10.273 14.055 1 97.69 111 ASP A CA 1
ATOM 903 C C . ASP A 1 111 ? 10.133 9.82 12.867 1 97.69 111 ASP A C 1
ATOM 905 O O . ASP A 1 111 ? 9.336 8.891 12.992 1 97.69 111 ASP A O 1
ATOM 909 N N . VAL A 1 112 ? 10.289 10.453 11.789 1 97.69 112 VAL A N 1
ATOM 910 C CA . VAL A 1 112 ? 9.508 10.125 10.602 1 97.69 112 VAL A CA 1
ATOM 911 C C . VAL A 1 112 ? 9.852 8.711 10.141 1 97.69 112 VAL A C 1
ATOM 913 O O . VAL A 1 112 ? 9.008 8.016 9.562 1 97.69 112 VAL A O 1
ATOM 916 N N . GLU A 1 113 ? 11.047 8.289 10.461 1 96.94 113 GLU A N 1
ATOM 917 C CA . GLU A 1 113 ? 11.492 6.953 10.078 1 96.94 113 GLU A CA 1
ATOM 918 C C . GLU A 1 113 ? 10.727 5.875 10.836 1 96.94 113 GLU A C 1
ATOM 920 O O . GLU A 1 113 ? 10.695 4.719 10.414 1 96.94 113 GLU A O 1
ATOM 925 N N . MET A 1 114 ? 10.141 6.23 11.938 1 96.06 114 MET A N 1
ATOM 926 C CA . MET A 1 114 ? 9.375 5.293 12.742 1 96.06 114 MET A CA 1
ATOM 927 C C . MET A 1 114 ? 8.102 4.863 12.016 1 96.06 114 MET A C 1
ATOM 929 O O . MET A 1 114 ? 7.547 3.803 12.297 1 96.06 114 MET A O 1
ATOM 933 N N . LEU A 1 115 ? 7.645 5.668 11.094 1 96.06 115 LEU A N 1
ATOM 934 C CA . LEU A 1 115 ? 6.43 5.387 10.336 1 96.06 115 LEU A CA 1
ATOM 935 C C . LEU A 1 115 ? 6.648 4.223 9.375 1 96.06 115 LEU A C 1
ATOM 937 O O . LEU A 1 115 ? 5.688 3.676 8.828 1 96.06 115 LEU A O 1
ATOM 941 N N . ASP A 1 116 ? 7.906 3.801 9.219 1 94.56 116 ASP A N 1
ATOM 942 C CA . ASP A 1 116 ? 8.234 2.652 8.383 1 94.56 116 ASP A CA 1
ATOM 943 C C . ASP A 1 116 ? 8.234 1.358 9.188 1 94.56 116 ASP A C 1
ATOM 945 O O . ASP A 1 116 ? 8.375 0.27 8.633 1 94.56 116 ASP A O 1
ATOM 949 N N . GLN A 1 117 ? 8.078 1.488 10.406 1 91.62 117 GLN A N 1
ATOM 950 C CA . GLN A 1 117 ? 8.125 0.312 11.273 1 91.62 117 GLN A CA 1
ATOM 951 C C . GLN A 1 117 ? 6.773 -0.4 11.305 1 91.62 117 GLN A C 1
ATOM 953 O O . GLN A 1 117 ? 5.73 0.228 11.117 1 91.62 117 GLN A O 1
ATOM 958 N N . PRO A 1 118 ? 6.785 -1.706 11.602 1 87.56 118 PRO A N 1
ATOM 959 C CA . PRO A 1 118 ? 5.516 -2.42 11.75 1 87.56 118 PRO A CA 1
ATOM 960 C C . PRO A 1 118 ? 4.699 -1.925 12.945 1 87.56 118 PRO A C 1
ATOM 962 O O . PRO A 1 118 ? 5.266 -1.458 13.938 1 87.56 118 PRO A O 1
ATOM 965 N N . LEU A 1 119 ? 3.365 -1.976 12.758 1 87.44 119 LEU A N 1
ATOM 966 C CA . LEU A 1 119 ? 2.482 -1.597 13.859 1 87.44 119 LEU A CA 1
ATOM 967 C C . LEU A 1 119 ? 2.678 -2.518 15.055 1 87.44 119 LEU A C 1
ATOM 969 O O . LEU A 1 119 ? 2.895 -3.721 14.891 1 87.44 119 LEU A O 1
ATOM 973 N N . PRO A 1 120 ? 2.744 -1.932 16.172 1 79.38 120 PRO A N 1
ATOM 974 C CA . PRO A 1 120 ? 2.867 -2.77 17.359 1 79.38 120 PRO A CA 1
ATOM 975 C C . PRO A 1 120 ? 1.71 -3.756 17.516 1 79.38 120 PRO A C 1
ATOM 977 O O . PRO A 1 120 ? 0.581 -3.453 17.125 1 79.38 120 PRO A O 1
ATOM 980 N N . ALA A 1 121 ? 1.96 -5.016 17.469 1 64.5 121 ALA A N 1
ATOM 981 C CA . ALA A 1 121 ? 0.957 -6.066 17.625 1 64.5 121 ALA A CA 1
ATOM 982 C C . ALA A 1 121 ? -0.028 -5.727 18.734 1 64.5 121 ALA A C 1
ATOM 984 O O . ALA A 1 121 ? 0.376 -5.312 19.828 1 64.5 121 ALA A O 1
ATOM 985 N N . GLY A 1 122 ? -1.054 -5.062 18.484 1 54.75 122 GLY A N 1
ATOM 986 C CA . GLY A 1 122 ? -1.97 -4.918 19.609 1 54.75 122 GLY A CA 1
ATOM 987 C C . GLY A 1 122 ? -1.971 -6.121 20.531 1 54.75 122 GLY A C 1
ATOM 988 O O . GLY A 1 122 ? -1.449 -7.18 20.188 1 54.75 122 GLY A O 1
ATOM 989 N N . PRO A 1 123 ? -2.256 -6.059 21.734 1 45.25 123 PRO A N 1
ATOM 990 C CA . PRO A 1 123 ? -2.451 -7.285 22.516 1 45.25 123 PRO A CA 1
ATOM 991 C C . PRO A 1 123 ? -3.221 -8.359 21.75 1 45.25 123 PRO A C 1
ATOM 993 O O . PRO A 1 123 ? -4.211 -8.047 21.078 1 45.25 123 PRO A O 1
ATOM 996 N N . ILE A 1 124 ? -2.523 -9.156 20.969 1 42.84 124 ILE A N 1
ATOM 997 C CA . ILE A 1 124 ? -3.314 -10.289 20.5 1 42.84 124 ILE A CA 1
ATOM 998 C C . ILE A 1 124 ? -4.539 -10.469 21.406 1 42.84 124 ILE A C 1
ATOM 1000 O O . ILE A 1 124 ? -4.41 -10.57 22.625 1 42.84 124 ILE A O 1
ATOM 1004 N N . SER A 1 125 ? -5.562 -9.883 21.172 1 36.44 125 SER A N 1
ATOM 1005 C CA . SER A 1 125 ? -6.68 -10.445 21.922 1 36.44 125 SER A CA 1
ATOM 1006 C C . SER A 1 125 ? -6.555 -11.961 22.047 1 36.44 125 SER A C 1
ATOM 1008 O O . SER A 1 125 ? -6.719 -12.68 21.062 1 36.44 125 SER A O 1
ATOM 1010 N N . GLN A 1 126 ? -5.621 -12.516 22.719 1 33.72 126 GLN A N 1
ATOM 1011 C CA . GLN A 1 126 ? -5.82 -13.859 23.25 1 33.72 126 GLN A CA 1
ATOM 1012 C C . GLN A 1 126 ? -7.301 -14.156 23.469 1 33.72 126 GLN A C 1
ATOM 1014 O O . GLN A 1 126 ? -7.934 -13.586 24.359 1 33.72 126 GLN A O 1
ATOM 1019 N N . ASP A 1 127 ? -8.141 -14.062 22.484 1 32.41 127 ASP A N 1
ATOM 1020 C CA . ASP A 1 127 ? -9.25 -14.891 22.953 1 32.41 127 ASP A CA 1
ATOM 1021 C C . ASP A 1 127 ? -8.75 -16.062 23.797 1 32.41 127 ASP A C 1
ATOM 1023 O O . ASP A 1 127 ? -8.031 -16.922 23.297 1 32.41 127 ASP A O 1
ATOM 1027 N N . LYS A 1 128 ? -8.602 -15.781 25.031 1 29.83 128 LYS A N 1
ATOM 1028 C CA . LYS A 1 128 ? -8.461 -16.875 25.984 1 29.83 128 LYS A CA 1
ATOM 1029 C C . LYS A 1 128 ? -9.289 -18.094 25.562 1 29.83 128 LYS A C 1
ATOM 1031 O O . LYS A 1 128 ? -10.523 -18.062 25.641 1 29.83 128 LYS A O 1
ATOM 1036 N N . LYS A 1 129 ? -9.055 -18.609 24.391 1 29.66 129 LYS A N 1
ATOM 1037 C CA . LYS A 1 129 ? -9.625 -19.953 24.438 1 29.66 129 LYS A CA 1
ATOM 1038 C C . LYS A 1 129 ? -9.562 -20.531 25.859 1 29.66 129 LYS A C 1
ATOM 1040 O O . LYS A 1 129 ? -8.477 -20.75 26.391 1 29.66 129 LYS A O 1
ATOM 1045 N N . HIS A 1 130 ? -10.461 -19.953 26.703 1 31.59 130 HIS A N 1
ATOM 1046 C CA . HIS A 1 130 ? -10.781 -20.75 27.875 1 31.59 130 HIS A CA 1
ATOM 1047 C C . HIS A 1 130 ? -10.742 -22.234 27.578 1 31.59 130 HIS A C 1
ATOM 1049 O O . HIS A 1 130 ? -11.711 -22.797 27.031 1 31.59 130 HIS A O 1
ATOM 1055 N N . GLY A 1 131 ? -9.82 -22.594 26.844 1 27.62 131 GLY A N 1
ATOM 1056 C CA . GLY A 1 131 ? -9.727 -24.047 27.016 1 27.62 131 GLY A CA 1
ATOM 1057 C C . GLY A 1 131 ? -9.953 -24.484 28.453 1 27.62 131 GLY A C 1
ATOM 1058 O O . GLY A 1 131 ? -9.18 -24.141 29.344 1 27.62 131 GLY A O 1
ATOM 1059 N N . THR A 1 132 ? -11.328 -24.406 28.797 1 30.33 132 THR A N 1
ATOM 1060 C CA . THR A 1 132 ? -11.797 -25.125 29.969 1 30.33 132 THR A CA 1
ATOM 1061 C C . THR A 1 132 ? -11 -26.406 30.188 1 30.33 132 THR A C 1
ATOM 1063 O O . THR A 1 132 ? -11.125 -27.359 29.406 1 30.33 132 THR A O 1
ATOM 1066 N N . THR A 1 133 ? -9.742 -26.297 30.172 1 29.48 133 THR A N 1
ATOM 1067 C CA . THR A 1 133 ? -9.211 -27.484 30.812 1 29.48 133 THR A CA 1
ATOM 1068 C C . THR A 1 133 ? -10.055 -27.859 32.031 1 29.48 133 THR A C 1
ATOM 1070 O O . THR A 1 133 ? -10.164 -27.078 32.969 1 29.48 133 THR A O 1
ATOM 1073 N N . ASP A 1 134 ? -11.227 -28.469 31.766 1 32.16 134 ASP A N 1
ATOM 1074 C CA . ASP A 1 134 ? -11.977 -29.172 32.781 1 32.16 134 ASP A CA 1
ATOM 1075 C C . ASP A 1 134 ? -11.039 -29.781 33.844 1 32.16 134 ASP A C 1
ATOM 1077 O O . ASP A 1 134 ? -10.453 -30.844 33.594 1 32.16 134 ASP A O 1
ATOM 1081 N N . GLU A 1 135 ? -10 -29.109 34.125 1 32.66 135 GLU A N 1
ATOM 1082 C CA . GLU A 1 135 ? -9.344 -29.781 35.25 1 32.66 135 GLU A CA 1
ATOM 1083 C C . GLU A 1 135 ? -10.344 -30.094 36.375 1 32.66 135 GLU A C 1
ATOM 1085 O O . GLU A 1 135 ? -11 -29.188 36.906 1 32.66 135 GLU A O 1
ATOM 1090 N N . VAL A 1 136 ? -10.984 -31.25 36.25 1 35.59 136 VAL A N 1
ATOM 1091 C CA . VAL A 1 136 ? -11.688 -32.031 37.281 1 35.59 136 VAL A CA 1
ATOM 1092 C C . VAL A 1 136 ? -10.984 -31.891 38.625 1 35.59 136 VAL A C 1
ATOM 1094 O O . VAL A 1 136 ? -9.922 -32.469 38.844 1 35.59 136 VAL A O 1
ATOM 1097 N N . THR A 1 137 ? -10.68 -30.625 39.062 1 27.16 137 THR A N 1
ATOM 1098 C CA . THR A 1 137 ? -10.195 -30.484 40.438 1 27.16 137 THR A CA 1
ATOM 1099 C C . THR A 1 137 ? -11.211 -31.047 41.406 1 27.16 137 THR A C 1
ATOM 1101 O O . THR A 1 137 ? -12.359 -30.609 41.469 1 27.16 137 THR A O 1
ATOM 1104 N N . SER A 1 138 ? -11.109 -32.188 41.781 1 29 138 SER A N 1
ATOM 1105 C CA . SER A 1 138 ? -11.805 -32.875 42.875 1 29 138 SER A CA 1
ATOM 1106 C C . SER A 1 138 ? -11.891 -32 44.125 1 29 138 SER A C 1
ATOM 1108 O O . SER A 1 138 ? -12.516 -32.375 45.094 1 29 138 SER A O 1
ATOM 1110 N N . GLU A 1 139 ? -10.961 -30.938 44.281 1 23.66 139 GLU A N 1
ATOM 1111 C CA . GLU A 1 139 ? -10.656 -30.812 45.688 1 23.66 139 GLU A CA 1
ATOM 1112 C C . GLU A 1 139 ? -11.898 -30.422 46.5 1 23.66 139 GLU A C 1
ATOM 1114 O O . GLU A 1 139 ? -12.852 -29.875 45.938 1 23.66 139 GLU A O 1
ATOM 1119 N N . GLU A 1 140 ? -11.742 -30.484 47.875 1 24.64 140 GLU A N 1
ATOM 1120 C CA . GLU A 1 140 ? -12.281 -30.656 49.25 1 24.64 140 GLU A CA 1
ATOM 1121 C C . GLU A 1 140 ? -13.016 -29.406 49.719 1 24.64 140 GLU A C 1
ATOM 1123 O O . GLU A 1 140 ? -14.18 -29.469 50.125 1 24.64 140 GLU A O 1
ATOM 1128 N N . GLU A 1 141 ? -12.273 -28.5 50.594 1 22.83 141 GLU A N 1
ATOM 1129 C CA . GLU A 1 141 ? -12.578 -28.281 52 1 22.83 141 GLU A CA 1
ATOM 1130 C C . GLU A 1 141 ? -13.484 -27.062 52.188 1 22.83 141 GLU A C 1
ATOM 1132 O O . GLU A 1 141 ? -14.586 -27.188 52.75 1 22.83 141 GLU A O 1
ATOM 1137 N N . GLU A 1 142 ? -12.953 -25.891 52.938 1 21.94 142 GLU A N 1
ATOM 1138 C CA . GLU A 1 142 ? -13.258 -25.484 54.312 1 21.94 142 GLU A CA 1
ATOM 1139 C C . GLU A 1 142 ? -14.234 -24.312 54.344 1 21.94 142 GLU A C 1
ATOM 1141 O O . GLU A 1 142 ? -15.266 -24.375 55 1 21.94 142 GLU A O 1
ATOM 1146 N N . GLU A 1 143 ? -13.727 -22.875 54.344 1 21.27 143 GLU A N 1
ATOM 1147 C CA . GLU A 1 143 ? -13.742 -22.109 55.594 1 21.27 143 GLU A CA 1
ATOM 1148 C C . GLU A 1 143 ? -14.961 -21.188 55.656 1 21.27 143 GLU A C 1
ATOM 1150 O O . GLU A 1 143 ? -15.75 -21.234 56.594 1 21.27 143 GLU A O 1
ATOM 1155 N N . GLU A 1 144 ? -14.789 -19.688 55.625 1 22.44 144 GLU A N 1
ATOM 1156 C CA . GLU A 1 144 ? -14.938 -18.688 56.656 1 22.44 144 GLU A CA 1
ATOM 1157 C C . GLU A 1 144 ? -16.281 -17.953 56.531 1 22.44 144 GLU A C 1
ATOM 1159 O O . GLU A 1 144 ? -16.812 -17.828 55.438 1 22.44 144 GLU A O 1
ATOM 1164 N N . GLU A 1 145 ? -16.875 -17.391 57.656 1 25.69 145 GLU A N 1
ATOM 1165 C CA . GLU A 1 145 ? -18 -16.906 58.438 1 25.69 145 GLU A CA 1
ATOM 1166 C C . GLU A 1 145 ? -18.406 -15.492 58.031 1 25.69 145 GLU A C 1
ATOM 1168 O O . GLU A 1 145 ? -19.391 -14.945 58.531 1 25.69 145 GLU A O 1
ATOM 1173 N N . MET A 1 146 ? -17.562 -14.625 57.344 1 24.05 146 MET A N 1
ATOM 1174 C CA . MET A 1 146 ? -17.625 -13.281 57.938 1 24.05 146 MET A CA 1
ATOM 1175 C C . MET A 1 146 ? -18.984 -12.648 57.688 1 24.05 146 MET A C 1
ATOM 1177 O O . MET A 1 146 ? -19.688 -13.023 56.75 1 24.05 146 MET A O 1
ATOM 1181 N N . ALA A 1 147 ? -19.469 -11.648 58.625 1 24.47 147 ALA A N 1
ATOM 1182 C CA . ALA A 1 147 ? -20.516 -10.977 59.375 1 24.47 147 ALA A CA 1
ATOM 1183 C C . ALA A 1 147 ? -21.031 -9.758 58.625 1 24.47 147 ALA A C 1
ATOM 1185 O O . ALA A 1 147 ? -21.828 -8.977 59.156 1 24.47 147 ALA A O 1
ATOM 1186 N N . GLU A 1 148 ? -20.562 -9.484 57.344 1 22.2 148 GLU A N 1
ATOM 1187 C CA . GLU A 1 148 ? -20.641 -8.047 57.062 1 22.2 148 GLU A CA 1
ATOM 1188 C C . GLU A 1 148 ? -22.062 -7.531 57.25 1 22.2 148 GLU A C 1
ATOM 1190 O O . GLU A 1 148 ? -23.031 -8.219 56.906 1 22.2 148 GLU A O 1
ATOM 1195 N N . ASP A 1 149 ? -22.312 -6.473 57.969 1 27.89 149 ASP A N 1
ATOM 1196 C CA . ASP A 1 149 ? -23.266 -5.574 58.594 1 27.89 149 ASP A CA 1
ATOM 1197 C C . ASP A 1 149 ? -24.031 -4.75 57.562 1 27.89 149 ASP A C 1
ATOM 1199 O O . ASP A 1 149 ? -24.719 -3.795 57.906 1 27.89 149 ASP A O 1
ATOM 1203 N N . ILE A 1 150 ? -23.672 -4.863 56.25 1 25.64 150 ILE A N 1
ATOM 1204 C CA . ILE A 1 150 ? -23.969 -3.672 55.469 1 25.64 150 ILE A CA 1
ATOM 1205 C C . ILE A 1 150 ? -25.469 -3.357 55.562 1 25.64 150 ILE A C 1
ATOM 1207 O O . ILE A 1 150 ? -26.312 -4.219 55.281 1 25.64 150 ILE A O 1
ATOM 1211 N N . GLU A 1 151 ? -25.719 -2.277 56.188 1 27.27 151 GLU A N 1
ATOM 1212 C CA . GLU A 1 151 ? -26.859 -1.471 56.594 1 27.27 151 GLU A CA 1
ATOM 1213 C C . GLU A 1 151 ? -27.75 -1.138 55.406 1 27.27 151 GLU A C 1
ATOM 1215 O O . GLU A 1 151 ? -27.266 -0.958 54.281 1 27.27 151 GLU A O 1
ATOM 1220 N N . ASP A 1 152 ? -29.016 -1.52 55.375 1 29.52 152 ASP A N 1
ATOM 1221 C CA . ASP A 1 152 ? -30.203 -1.503 54.531 1 29.52 152 ASP A CA 1
ATOM 1222 C C . ASP A 1 152 ? -30.422 -0.121 53.938 1 29.52 152 ASP A C 1
ATOM 1224 O O . ASP A 1 152 ? -30.406 0.887 54.625 1 29.52 152 ASP A O 1
ATOM 1228 N N . LEU A 1 153 ? -30.109 0.084 52.594 1 26.39 153 LEU A N 1
ATOM 1229 C CA . LEU A 1 153 ? -30.297 0.989 51.438 1 26.39 153 LEU A CA 1
ATOM 1230 C C . LEU A 1 153 ? -31.688 1.604 51.469 1 26.39 153 LEU A C 1
ATOM 1232 O O . LEU A 1 153 ? -32.688 0.898 51.312 1 26.39 153 LEU A O 1
ATOM 1236 N N . ASP A 1 154 ? -31.859 2.627 52.344 1 30.58 154 ASP A N 1
ATOM 1237 C CA . ASP A 1 154 ? -33.094 3.42 52.406 1 30.58 154 ASP A CA 1
ATOM 1238 C C . ASP A 1 154 ? -33.594 3.789 51.031 1 30.58 154 ASP A C 1
ATOM 1240 O O . ASP A 1 154 ? -32.781 3.936 50.094 1 30.58 154 ASP A O 1
ATOM 1244 N N . HIS A 1 155 ? -34.875 3.742 50.719 1 34.12 155 HIS A N 1
ATOM 1245 C CA . HIS A 1 155 ? -35.906 3.832 49.719 1 34.12 155 HIS A CA 1
ATOM 1246 C C . HIS A 1 155 ? -35.969 5.23 49.094 1 34.12 155 HIS A C 1
ATOM 1248 O O . HIS A 1 155 ? -36.594 6.133 49.688 1 34.12 155 HIS A O 1
ATOM 1254 N N . TYR A 1 156 ? -34.875 5.859 48.562 1 26.05 156 TYR A N 1
ATOM 1255 C CA . TYR A 1 156 ? -34.938 7.215 48.031 1 26.05 156 TYR A CA 1
ATOM 1256 C C . TYR A 1 156 ? -36.094 7.355 47.031 1 26.05 156 TYR A C 1
ATOM 1258 O O . TYR A 1 156 ? -36.312 6.453 46.219 1 26.05 156 TYR A O 1
ATOM 1266 N N . ASP A 1 157 ? -37.062 8.312 47.156 1 29.91 157 ASP A N 1
ATOM 1267 C CA . ASP A 1 157 ? -38.281 8.852 46.562 1 29.91 157 ASP A CA 1
ATOM 1268 C C . ASP A 1 157 ? -38 9.461 45.188 1 29.91 157 ASP A C 1
ATOM 1270 O O . ASP A 1 157 ? -37.188 10.383 45.062 1 29.91 157 ASP A O 1
ATOM 1274 N N . MET A 1 158 ? -38.094 8.859 44.062 1 27.86 158 MET A N 1
ATOM 1275 C CA . MET A 1 158 ? -37.969 9.141 42.625 1 27.86 158 MET A CA 1
ATOM 1276 C C . MET A 1 158 ? -38.875 10.32 42.219 1 27.86 158 MET A C 1
ATOM 1278 O O . MET A 1 158 ? -40.094 10.211 42.219 1 27.86 158 MET A O 1
ATOM 1282 N N . LYS A 1 159 ? -38.562 11.539 42.531 1 26 159 LYS A N 1
ATOM 1283 C CA . LYS A 1 159 ? -39.344 12.703 42.094 1 26 159 LYS A CA 1
ATOM 1284 C C . LYS A 1 159 ? -39.469 12.742 40.594 1 26 159 LYS A C 1
ATOM 1286 O O . LYS A 1 159 ? -38.594 12.203 39.875 1 26 159 LYS A O 1
ATOM 1291 N N . GLU A 1 160 ? -40.594 13.391 39.969 1 25.58 160 GLU A N 1
ATOM 1292 C CA . GLU A 1 160 ? -41.438 13.516 38.781 1 25.58 160 GLU A CA 1
ATOM 1293 C C . GLU A 1 160 ? -40.75 14.43 37.75 1 25.58 160 GLU A C 1
ATOM 1295 O O . GLU A 1 160 ? -40.562 15.625 38 1 25.58 160 GLU A O 1
ATOM 1300 N N . GLU A 1 161 ? -39.781 14.094 37.031 1 25.61 161 GLU A N 1
ATOM 1301 C CA . GLU A 1 161 ? -39.125 14.914 36 1 25.61 161 GLU A CA 1
ATOM 1302 C C . GLU A 1 161 ? -40.125 15.391 34.969 1 25.61 161 GLU A C 1
ATOM 1304 O O . GLU A 1 161 ? -40.969 14.617 34.5 1 25.61 161 GLU A O 1
ATOM 1309 N N . GLU A 1 162 ? -40.469 16.672 34.906 1 28.94 162 GLU A N 1
ATOM 1310 C CA . GLU A 1 162 ? -41.312 17.422 33.969 1 28.94 162 GLU A CA 1
ATOM 1311 C C . GLU A 1 162 ? -40.844 17.266 32.531 1 28.94 162 GLU A C 1
ATOM 1313 O O . GLU A 1 162 ? -39.656 17.031 32.281 1 28.94 162 GLU A O 1
ATOM 1318 N N . PRO A 1 163 ? -41.812 17.172 31.453 1 33.44 163 PRO A N 1
ATOM 1319 C CA . PRO A 1 163 ? -41.719 16.859 30.016 1 33.44 163 PRO A CA 1
ATOM 1320 C C . PRO A 1 163 ? -41 17.953 29.219 1 33.44 163 PRO A C 1
ATOM 1322 O O . PRO A 1 163 ? -41.406 19.109 29.234 1 33.44 163 PRO A O 1
ATOM 1325 N N . VAL A 1 164 ? -39.719 18.266 29.422 1 31.2 164 VAL A N 1
ATOM 1326 C CA . VAL A 1 164 ? -39.125 19.359 28.656 1 31.2 164 VAL A CA 1
ATOM 1327 C C . VAL A 1 164 ? -39.438 19.141 27.172 1 31.2 164 VAL A C 1
ATOM 1329 O O . VAL A 1 164 ? -39.562 18.016 26.703 1 31.2 164 VAL A O 1
ATOM 1332 N N . ASP A 1 165 ? -40.062 20.078 26.422 1 28.92 165 ASP A N 1
ATOM 1333 C CA . ASP A 1 165 ? -40.5 20.422 25.078 1 28.92 165 ASP A CA 1
ATOM 1334 C C . ASP A 1 165 ? -39.375 20.312 24.078 1 28.92 165 ASP A C 1
ATOM 1336 O O . ASP A 1 165 ? -38.281 20.844 24.297 1 28.92 165 ASP A O 1
ATOM 1340 N N . GLY A 1 166 ? -39.219 19.219 23.344 1 25.61 166 GLY A N 1
ATOM 1341 C CA . GLY A 1 166 ? -38.312 18.719 22.328 1 25.61 166 GLY A CA 1
ATOM 1342 C C . GLY A 1 166 ? -38.156 19.656 21.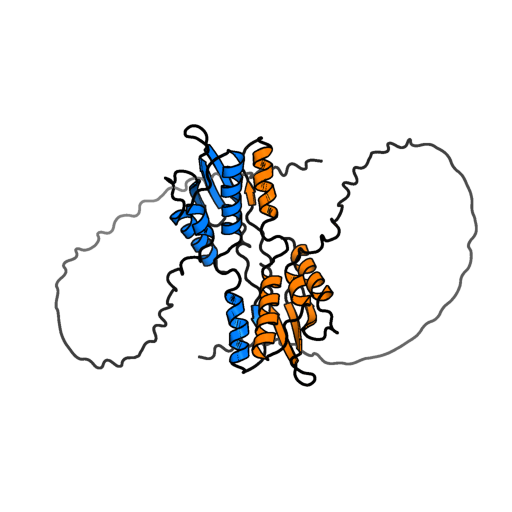141 1 25.61 166 GLY A C 1
ATOM 1343 O O . GLY A 1 166 ? -39.031 19.703 20.266 1 25.61 166 GLY A O 1
ATOM 1344 N N . LYS A 1 167 ? -37.719 20.891 21.344 1 27.19 167 LYS A N 1
ATOM 1345 C CA . LYS A 1 167 ? -37.438 21.766 20.203 1 27.19 167 LYS A CA 1
ATOM 1346 C C . LYS A 1 167 ? -36.469 21.078 19.219 1 27.19 167 LYS A C 1
ATOM 1348 O O . LYS A 1 167 ? -35.438 20.562 19.641 1 27.19 167 LYS A O 1
ATOM 1353 N N . ASN A 1 168 ? -36.938 20.641 18 1 23.69 168 ASN A N 1
ATOM 1354 C CA . ASN A 1 168 ? -36.5 20 16.766 1 23.69 168 ASN A CA 1
ATOM 1355 C C . ASN A 1 168 ? -35.375 20.781 16.078 1 23.69 168 ASN A C 1
ATOM 1357 O O . ASN A 1 168 ? -35.625 21.844 15.516 1 23.69 168 ASN A O 1
ATOM 1361 N N . SER A 1 169 ? -34.312 21.188 16.672 1 23.06 169 SER A N 1
ATOM 1362 C CA . SER A 1 169 ? -33.312 21.953 15.938 1 23.06 169 SER A CA 1
ATOM 1363 C C . SER A 1 169 ? -32.812 21.188 14.727 1 23.06 169 SER A C 1
ATOM 1365 O O . SER A 1 169 ? -32.312 20.047 14.859 1 23.06 169 SER A O 1
ATOM 1367 N N . PHE A 1 170 ? -33.281 21.422 13.523 1 22.45 170 PHE A N 1
ATOM 1368 C CA . PHE A 1 170 ? -32.969 20.984 12.164 1 22.45 170 PHE A CA 1
ATOM 1369 C C . PHE A 1 170 ? -31.547 21.375 11.781 1 22.45 170 PHE A C 1
ATOM 1371 O O . PHE A 1 170 ? -31.188 22.547 11.836 1 22.45 170 PHE A O 1
ATOM 1378 N N . VAL A 1 171 ? -30.531 20.672 12.125 1 23.39 171 VAL A N 1
ATOM 1379 C CA . VAL A 1 171 ? -29.172 20.844 11.664 1 23.39 171 VAL A CA 1
ATOM 1380 C C . VAL A 1 171 ? -29.109 20.75 10.141 1 23.39 171 VAL A C 1
ATOM 1382 O O . VAL A 1 171 ? -29.484 19.719 9.57 1 23.39 171 VAL A O 1
ATOM 1385 N N . GLN A 1 172 ? -29.375 21.75 9.383 1 19.78 172 GLN A N 1
ATOM 1386 C CA . GLN A 1 172 ? -29.156 21.953 7.957 1 19.78 172 GLN A CA 1
ATOM 1387 C C . GLN A 1 172 ? -27.672 21.844 7.609 1 19.78 172 GLN A C 1
ATOM 1389 O O . GLN A 1 172 ? -26.875 22.688 8.016 1 19.78 172 GLN A O 1
ATOM 1394 N N . ILE A 1 173 ? -27.047 20.734 7.582 1 21.5 173 ILE A N 1
ATOM 1395 C CA . ILE A 1 173 ? -25.703 20.531 7.047 1 21.5 173 ILE A CA 1
ATOM 1396 C C . ILE A 1 173 ? -25.656 20.969 5.582 1 21.5 173 ILE A C 1
ATOM 1398 O O . ILE A 1 173 ? -26.328 20.375 4.73 1 21.5 173 ILE A O 1
ATOM 1402 N N . LEU A 1 174 ? -25.547 22.203 5.246 1 21.05 174 LEU A N 1
ATOM 1403 C CA . LEU A 1 174 ? -25.312 22.812 3.941 1 21.05 174 LEU A CA 1
ATOM 1404 C C . LEU A 1 174 ? -24 22.312 3.348 1 21.05 174 LEU A C 1
ATOM 1406 O O . LEU A 1 174 ? -22.922 22.562 3.896 1 21.05 174 LEU A O 1
ATOM 1410 N N . CYS A 1 175 ? -23.812 21.141 2.963 1 22.38 175 CYS A N 1
ATOM 1411 C CA . CYS A 1 175 ? -22.688 20.688 2.154 1 22.38 175 CYS A CA 1
ATOM 1412 C C . CYS A 1 175 ? -22.625 21.469 0.842 1 22.38 175 CYS A C 1
ATOM 1414 O O . CYS A 1 175 ? -23.516 21.344 -0.004 1 22.38 175 CYS A O 1
ATOM 1416 N N . SER A 1 176 ? -22.203 22.656 0.862 1 22.25 176 SER A N 1
ATOM 1417 C CA . SER A 1 176 ? -21.984 23.453 -0.338 1 22.25 176 SER A CA 1
ATOM 1418 C C . SER A 1 176 ? -20.984 22.781 -1.273 1 22.25 176 SER A C 1
ATOM 1420 O O . SER A 1 176 ? -19.797 22.656 -0.938 1 22.25 176 SER A O 1
ATOM 1422 N N . ILE A 1 177 ? -21.25 21.766 -1.978 1 26.05 177 ILE A N 1
ATOM 1423 C CA . ILE A 1 177 ? -20.562 21.234 -3.141 1 26.05 177 ILE A CA 1
ATOM 1424 C C . ILE A 1 177 ? -20.359 22.328 -4.176 1 26.05 177 ILE A C 1
ATOM 1426 O O . ILE A 1 177 ? -21.328 22.859 -4.723 1 26.05 177 ILE A O 1
ATOM 1430 N N . ALA A 1 178 ? -19.375 23.281 -3.998 1 23.59 178 ALA A N 1
ATOM 1431 C CA . ALA A 1 178 ? -19.031 24.266 -5.02 1 23.59 178 ALA A CA 1
ATOM 1432 C C . ALA A 1 178 ? -18.75 23.594 -6.359 1 23.59 178 ALA A C 1
ATOM 1434 O O . ALA A 1 178 ? -17.906 22.703 -6.453 1 23.59 178 ALA A O 1
ATOM 1435 N N . PHE A 1 179 ? -19.703 23.359 -7.23 1 21.61 179 PHE A N 1
ATOM 1436 C CA . PHE A 1 179 ? -19.719 23.109 -8.664 1 21.61 179 PHE A CA 1
ATOM 1437 C C . PHE A 1 179 ? -18.875 24.141 -9.398 1 21.61 179 PHE A C 1
ATOM 1439 O O . PHE A 1 179 ? -19.219 25.328 -9.43 1 21.61 179 PHE A O 1
ATOM 1446 N N . ARG A 1 180 ? -17.531 24.266 -9.234 1 20.27 180 ARG A N 1
ATOM 1447 C CA . ARG A 1 180 ? -16.812 25.141 -10.156 1 20.27 180 ARG A CA 1
ATOM 1448 C C . ARG A 1 180 ? -17.062 24.719 -11.602 1 20.27 180 ARG A C 1
ATOM 1450 O O . ARG A 1 180 ? -16.672 23.609 -12.008 1 20.27 180 ARG A O 1
ATOM 1457 N N . TYR A 1 181 ? -18.266 25 -12.102 1 20.08 181 TYR A N 1
ATOM 1458 C CA . TYR A 1 181 ? -18.391 25.312 -13.516 1 20.08 181 TYR A CA 1
ATOM 1459 C C . TYR A 1 181 ? -17.594 26.562 -13.875 1 20.08 181 TYR A C 1
ATOM 1461 O O . TYR A 1 181 ? -17.531 27.5 -13.094 1 20.08 181 TYR A O 1
ATOM 1469 N N . MET B 1 1 ? -11.703 4.918 -3.973 1 43.53 1 MET B N 1
ATOM 1470 C CA . MET B 1 1 ? -11.266 4.422 -5.273 1 43.53 1 MET B CA 1
ATOM 1471 C C . MET B 1 1 ? -12.422 3.775 -6.031 1 43.53 1 MET B C 1
ATOM 1473 O O . MET B 1 1 ? -13.203 3.023 -5.449 1 43.53 1 MET B O 1
ATOM 1477 N N . SER B 1 2 ? -12.859 4.324 -6.938 1 48.53 2 SER B N 1
ATOM 1478 C CA . SER B 1 2 ? -14.055 3.996 -7.703 1 48.53 2 SER B CA 1
ATOM 1479 C C . SER B 1 2 ? -14.008 2.564 -8.227 1 48.53 2 SER B C 1
ATOM 1481 O O . SER B 1 2 ? -12.93 1.977 -8.336 1 48.53 2 SER B O 1
ATOM 1483 N N . VAL B 1 3 ? -15.125 1.847 -8.156 1 55.66 3 VAL B N 1
ATOM 1484 C CA . VAL B 1 3 ? -15.414 0.612 -8.875 1 55.66 3 VAL B CA 1
ATOM 1485 C C . VAL B 1 3 ? -14.523 0.517 -10.117 1 55.66 3 VAL B C 1
ATOM 1487 O O . VAL B 1 3 ? -14.016 -0.559 -10.438 1 55.66 3 VAL B O 1
ATOM 1490 N N . SER B 1 4 ? -14.109 1.694 -10.516 1 67.06 4 SER B N 1
ATOM 1491 C CA . SER B 1 4 ? -13.305 1.787 -11.727 1 67.06 4 SER B CA 1
ATOM 1492 C C . SER B 1 4 ? -11.844 1.426 -11.453 1 67.06 4 SER B C 1
ATOM 1494 O O . SER B 1 4 ? -11.18 0.831 -12.305 1 67.06 4 SER B O 1
ATOM 1496 N N . GLY B 1 5 ? -11.5 1.493 -10.156 1 83.75 5 GLY B N 1
ATOM 1497 C CA . GLY B 1 5 ? -10.109 1.212 -9.836 1 83.75 5 GLY B CA 1
ATOM 1498 C C . GLY B 1 5 ? -9.781 -0.269 -9.852 1 83.75 5 GLY B C 1
ATOM 1499 O O . GLY B 1 5 ? -8.781 -0.682 -10.438 1 83.75 5 GLY B O 1
ATOM 1500 N N . LEU B 1 6 ? -10.703 -1.027 -9.375 1 90.75 6 LEU B N 1
ATOM 1501 C CA . LEU B 1 6 ? -10.492 -2.471 -9.344 1 90.75 6 LEU B CA 1
ATOM 1502 C C . LEU B 1 6 ? -10.523 -3.059 -10.75 1 90.75 6 LEU B C 1
ATOM 1504 O O . LEU B 1 6 ? -9.695 -3.9 -11.094 1 90.75 6 LEU B O 1
ATOM 1508 N N . LYS B 1 7 ? -11.523 -2.66 -11.461 1 91.5 7 LYS B N 1
ATOM 1509 C CA . LYS B 1 7 ? -11.633 -3.146 -12.828 1 91.5 7 LYS B CA 1
ATOM 1510 C C . LYS B 1 7 ? -10.352 -2.898 -13.609 1 91.5 7 LYS B C 1
ATOM 1512 O O . LYS B 1 7 ? -9.914 -3.752 -14.391 1 91.5 7 LYS B O 1
ATOM 1517 N N . ALA B 1 8 ? -9.789 -1.739 -13.469 1 90.94 8 ALA B N 1
ATOM 1518 C CA . ALA B 1 8 ? -8.539 -1.405 -14.141 1 90.94 8 ALA B CA 1
ATOM 1519 C C . ALA B 1 8 ? -7.418 -2.352 -13.719 1 90.94 8 ALA B C 1
ATOM 1521 O O . ALA B 1 8 ? -6.609 -2.779 -14.547 1 90.94 8 ALA B O 1
ATOM 1522 N N . GLU B 1 9 ? -7.359 -2.674 -12.461 1 93.38 9 GLU B N 1
ATOM 1523 C CA . GLU B 1 9 ? -6.359 -3.609 -11.953 1 93.38 9 GLU B CA 1
ATOM 1524 C C . GLU B 1 9 ? -6.516 -4.984 -12.594 1 93.38 9 GLU B C 1
ATOM 1526 O O . GLU B 1 9 ? -5.531 -5.574 -13.047 1 93.38 9 GLU B O 1
ATOM 1531 N N . LEU B 1 10 ? -7.738 -5.426 -12.625 1 94.06 10 LEU B N 1
ATOM 1532 C CA . LEU B 1 10 ? -8.023 -6.762 -13.141 1 94.06 10 LEU B CA 1
ATOM 1533 C C . LEU B 1 10 ? -7.727 -6.848 -14.633 1 94.06 10 LEU B C 1
ATOM 1535 O O . LEU B 1 10 ? -7.172 -7.84 -15.102 1 94.06 10 LEU B O 1
ATOM 1539 N N . LYS B 1 11 ? -8.047 -5.836 -15.312 1 92.81 11 LYS B N 1
ATOM 1540 C CA . LYS B 1 11 ? -7.73 -5.781 -16.734 1 92.81 11 LYS B CA 1
ATOM 1541 C C . LYS B 1 11 ? -6.223 -5.746 -16.969 1 92.81 11 LYS B C 1
ATOM 1543 O O . LYS B 1 11 ? -5.719 -6.379 -17.906 1 92.81 11 LYS B O 1
ATOM 1548 N N . PHE B 1 12 ? -5.613 -4.988 -16.188 1 94.62 12 PHE B N 1
ATOM 1549 C CA . PHE B 1 12 ? -4.156 -4.922 -16.25 1 94.62 12 PHE B CA 1
ATOM 1550 C C . PHE B 1 12 ? -3.539 -6.297 -16.047 1 94.62 12 PHE B C 1
ATOM 1552 O O . PHE B 1 12 ? -2.672 -6.719 -16.812 1 94.62 12 PHE B O 1
ATOM 1559 N N . LEU B 1 13 ? -3.99 -7.039 -15.109 1 96 13 LEU B N 1
ATOM 1560 C CA . LEU B 1 13 ? -3.502 -8.383 -14.82 1 96 13 LEU B CA 1
ATOM 1561 C C . LEU B 1 13 ? -3.732 -9.312 -16.016 1 96 13 LEU B C 1
ATOM 1563 O O . LEU B 1 13 ? -2.842 -10.078 -16.391 1 96 13 LEU B O 1
ATOM 1567 N N . GLU B 1 14 ? -4.867 -9.203 -16.516 1 95.81 14 GLU B N 1
ATOM 1568 C CA . GLU B 1 14 ? -5.215 -10.016 -17.688 1 95.81 14 GLU B CA 1
ATOM 1569 C C . GLU B 1 14 ? -4.312 -9.695 -18.875 1 95.81 14 GLU B C 1
ATOM 1571 O O . GLU B 1 14 ? -4.004 -10.578 -19.672 1 95.81 14 GLU B O 1
ATOM 1576 N N . SER B 1 15 ? -3.9 -8.484 -18.969 1 95.62 15 SER B N 1
ATOM 1577 C CA . SER B 1 15 ? -3.049 -8.078 -20.078 1 95.62 15 SER B CA 1
ATOM 1578 C C . SER B 1 15 ? -1.643 -8.648 -19.938 1 95.62 15 SER B C 1
ATOM 1580 O O . SER B 1 15 ? -0.957 -8.875 -20.938 1 95.62 15 SER B O 1
ATOM 1582 N N . ILE B 1 16 ? -1.181 -8.828 -18.781 1 97.06 16 ILE B N 1
ATOM 1583 C CA . ILE B 1 16 ? 0.146 -9.375 -18.516 1 97.06 16 ILE B CA 1
ATOM 1584 C C . ILE B 1 16 ? 0.096 -10.898 -18.578 1 97.06 16 ILE B C 1
ATOM 1586 O O . ILE B 1 16 ? 0.953 -11.531 -19.203 1 97.06 16 ILE B O 1
ATOM 1590 N N . PHE B 1 17 ? -0.942 -11.422 -17.906 1 98.06 17 PHE B N 1
ATOM 1591 C CA . PHE B 1 17 ? -1.055 -12.867 -17.75 1 98.06 17 PHE B CA 1
ATOM 1592 C C . PHE B 1 17 ? -2.311 -13.383 -18.438 1 98.06 17 PHE B C 1
ATOM 1594 O O . PHE B 1 17 ? -3.25 -13.828 -17.781 1 98.06 17 PHE B O 1
ATOM 1601 N N . ASP B 1 18 ? -2.232 -13.477 -19.719 1 95.38 18 ASP B N 1
ATOM 1602 C CA . ASP B 1 18 ? -3.379 -13.945 -20.484 1 95.38 18 ASP B CA 1
ATOM 1603 C C . ASP B 1 18 ? -3.555 -15.453 -20.344 1 95.38 18 ASP B C 1
ATOM 1605 O O . ASP B 1 18 ? -2.697 -16.141 -19.781 1 95.38 18 ASP B O 1
ATOM 1609 N N . PRO B 1 19 ? -4.582 -16.047 -20.859 1 94.81 19 PRO B N 1
ATOM 1610 C CA . PRO B 1 19 ? -4.902 -17.469 -20.641 1 94.81 19 PRO B CA 1
ATOM 1611 C C . PRO B 1 19 ? -3.887 -18.406 -21.297 1 94.81 19 PRO B C 1
ATOM 1613 O O . PRO B 1 19 ? -3.904 -19.609 -21.031 1 94.81 19 PRO B O 1
ATOM 1616 N N . ASN B 1 20 ? -2.986 -17.953 -22.078 1 95.31 20 ASN B N 1
ATOM 1617 C CA . ASN B 1 20 ? -1.99 -18.781 -22.734 1 95.31 20 ASN B CA 1
ATOM 1618 C C . ASN B 1 20 ? -0.601 -18.578 -22.141 1 95.31 20 ASN B C 1
ATOM 1620 O O . ASN B 1 20 ? 0.382 -19.125 -22.641 1 95.31 20 ASN B O 1
ATOM 1624 N N . HIS B 1 21 ? -0.471 -17.828 -21.141 1 97.25 21 HIS B N 1
ATOM 1625 C CA . HIS B 1 21 ? 0.818 -17.562 -20.516 1 97.25 21 HIS B CA 1
ATOM 1626 C C . HIS B 1 21 ? 1.479 -18.859 -20.031 1 97.25 21 HIS B C 1
ATOM 1628 O O . HIS B 1 21 ? 0.804 -19.75 -19.531 1 97.25 21 HIS B O 1
ATOM 1634 N N . GLU B 1 22 ? 2.664 -18.969 -20.109 1 97 22 GLU B N 1
ATOM 1635 C CA . GLU B 1 22 ? 3.365 -20.234 -19.906 1 97 22 GLU B CA 1
ATOM 1636 C C . GLU B 1 22 ? 3.465 -20.578 -18.422 1 97 22 GLU B C 1
ATOM 1638 O O . GLU B 1 22 ? 3.531 -21.75 -18.062 1 97 22 GLU B O 1
ATOM 1643 N N . ARG B 1 23 ? 3.514 -19.531 -17.578 1 98.12 23 ARG B N 1
ATOM 1644 C CA . ARG B 1 23 ? 3.785 -19.797 -16.172 1 98.12 23 ARG B CA 1
ATOM 1645 C C . ARG B 1 23 ? 2.549 -19.531 -15.32 1 98.12 23 ARG B C 1
ATOM 1647 O O . ARG B 1 23 ? 2.205 -20.344 -14.453 1 98.12 23 ARG B O 1
ATOM 1654 N N . PHE B 1 24 ? 1.893 -18.406 -15.602 1 98.5 24 PHE B N 1
ATOM 1655 C CA . PHE B 1 24 ? 0.763 -17.953 -14.797 1 98.5 24 PHE B CA 1
ATOM 1656 C C . PHE B 1 24 ? -0.34 -17.391 -15.688 1 98.5 24 PHE B C 1
ATOM 1658 O O . PHE B 1 24 ? -0.073 -16.578 -16.578 1 98.5 24 PHE B O 1
ATOM 1665 N N . ARG B 1 25 ? -1.581 -17.797 -15.375 1 97.88 25 ARG B N 1
ATOM 1666 C CA . ARG B 1 25 ? -2.684 -17.406 -16.25 1 97.88 25 ARG B CA 1
ATOM 1667 C C . ARG B 1 25 ? -3.867 -16.875 -15.438 1 97.88 25 ARG B C 1
ATOM 1669 O O . ARG B 1 25 ? -4.199 -17.438 -14.391 1 97.88 25 ARG B O 1
ATOM 1676 N N . ILE B 1 26 ? -4.43 -15.805 -15.875 1 97.94 26 ILE B N 1
ATOM 1677 C CA . ILE B 1 26 ? -5.746 -15.406 -15.383 1 97.94 26 ILE B CA 1
ATOM 1678 C C . ILE B 1 26 ? -6.832 -16.141 -16.156 1 97.94 26 ILE B C 1
ATOM 1680 O O . ILE B 1 26 ? -7.027 -15.906 -17.359 1 97.94 26 ILE B O 1
ATOM 1684 N N . ILE B 1 27 ? -7.547 -17 -15.492 1 96.69 27 ILE B N 1
ATOM 1685 C CA . ILE B 1 27 ? -8.578 -17.812 -16.125 1 96.69 27 ILE B CA 1
ATOM 1686 C C . ILE B 1 27 ? -9.867 -17.016 -16.25 1 96.69 27 ILE B C 1
ATOM 1688 O O . ILE B 1 27 ? -10.508 -17.031 -17.312 1 96.69 27 ILE B O 1
ATOM 1692 N N . ASP B 1 28 ? -10.266 -16.375 -15.172 1 95.62 28 ASP B N 1
ATOM 1693 C CA . ASP B 1 28 ? -11.508 -15.609 -15.094 1 95.62 28 ASP B CA 1
ATOM 1694 C C . ASP B 1 28 ? -11.453 -14.594 -13.953 1 95.62 28 ASP B C 1
ATOM 1696 O O . ASP B 1 28 ? -10.695 -14.766 -13 1 95.62 28 ASP B O 1
ATOM 1700 N N . TRP B 1 29 ? -12.211 -13.5 -14.25 1 93.81 29 TRP B N 1
ATOM 1701 C CA . TRP B 1 29 ? -12.312 -12.547 -13.148 1 93.81 29 TRP B CA 1
ATOM 1702 C C . TRP B 1 29 ? -13.695 -11.906 -13.109 1 93.81 29 TRP B C 1
ATOM 1704 O O . TRP B 1 29 ? -14.352 -11.766 -14.148 1 93.81 29 TRP B O 1
ATOM 1714 N N . LYS B 1 30 ? -14.164 -11.672 -11.914 1 92.31 30 LYS B N 1
ATOM 1715 C CA . LYS B 1 30 ? -15.328 -10.859 -11.555 1 92.31 30 LYS B CA 1
ATOM 1716 C C . LYS B 1 30 ? -14.938 -9.734 -10.602 1 92.31 30 LYS B C 1
ATOM 1718 O O . LYS B 1 30 ? -13.812 -9.703 -10.094 1 92.31 30 LYS B O 1
ATOM 1723 N N . PRO B 1 31 ? -15.859 -8.859 -10.43 1 89.88 31 PRO B N 1
ATOM 1724 C CA . PRO B 1 31 ? -15.531 -7.766 -9.508 1 89.88 31 PRO B CA 1
ATOM 1725 C C . PRO B 1 31 ? -15.188 -8.258 -8.102 1 89.88 31 PRO B C 1
ATOM 1727 O O . PRO B 1 31 ? -14.484 -7.566 -7.359 1 89.88 31 PRO B O 1
ATOM 1730 N N . ASP B 1 32 ? -15.625 -9.406 -7.77 1 92.81 32 ASP B N 1
ATOM 1731 C CA . ASP B 1 32 ? -15.398 -9.836 -6.391 1 92.81 32 ASP B CA 1
ATOM 1732 C C . ASP B 1 32 ? -14.5 -11.07 -6.344 1 92.81 32 ASP B C 1
ATOM 1734 O O . ASP B 1 32 ? -14.281 -11.648 -5.273 1 92.81 32 ASP B O 1
ATOM 1738 N N . GLU B 1 33 ? -14.062 -11.523 -7.453 1 95.62 33 GLU B N 1
ATOM 1739 C CA . GLU B 1 33 ? -13.289 -12.758 -7.43 1 95.62 33 GLU B CA 1
ATOM 1740 C C . GLU B 1 33 ? -12.328 -12.836 -8.617 1 95.62 33 GLU B C 1
ATOM 1742 O O . GLU B 1 33 ? -12.656 -12.375 -9.711 1 95.62 33 GLU B O 1
ATOM 1747 N N . LEU B 1 34 ? -11.156 -13.453 -8.336 1 96.88 34 LEU B N 1
ATOM 1748 C CA . LEU B 1 34 ? -10.164 -13.75 -9.367 1 96.88 34 LEU B CA 1
ATOM 1749 C C . LEU B 1 34 ? -9.789 -15.227 -9.352 1 96.88 34 LEU B C 1
ATOM 1751 O O . LEU B 1 34 ? -9.617 -15.82 -8.289 1 96.88 34 LEU B O 1
ATOM 1755 N N . SER B 1 35 ? -9.805 -15.859 -10.531 1 97.75 35 SER B N 1
ATOM 1756 C CA . SER B 1 35 ? -9.367 -17.234 -10.695 1 97.75 35 SER B CA 1
ATOM 1757 C C . SER B 1 35 ? -8.109 -17.328 -11.555 1 97.75 35 SER B C 1
ATOM 1759 O O . SER B 1 35 ? -8.086 -16.828 -12.68 1 97.75 35 SER B O 1
ATOM 1761 N N . CYS B 1 36 ? -7.121 -17.969 -11.023 1 98 36 CYS B N 1
ATOM 1762 C CA . CYS B 1 36 ? -5.824 -18.016 -11.688 1 98 36 CYS B CA 1
ATOM 1763 C C . CYS B 1 36 ? -5.305 -19.438 -11.781 1 98 36 CYS B C 1
ATOM 1765 O O . CYS B 1 36 ? -5.766 -20.328 -11.047 1 98 36 CYS B O 1
ATOM 1767 N N . GLN B 1 37 ? -4.395 -19.625 -12.695 1 97.94 37 GLN B N 1
ATOM 1768 C CA . GLN B 1 37 ? -3.715 -20.906 -12.875 1 97.94 37 GLN B CA 1
ATOM 1769 C C . GLN B 1 37 ? -2.199 -20.734 -12.836 1 97.94 37 GLN B C 1
ATOM 1771 O O . GLN B 1 37 ? -1.657 -19.844 -13.477 1 97.94 37 GLN B O 1
ATOM 1776 N N . PHE B 1 38 ? -1.545 -21.516 -12.031 1 98.44 38 PHE B N 1
ATOM 1777 C CA . PHE B 1 38 ? -0.088 -21.578 -12.023 1 98.44 38 PHE B CA 1
ATOM 1778 C C . PHE B 1 38 ? 0.398 -22.906 -12.609 1 98.44 38 PHE B C 1
ATOM 1780 O O . PHE B 1 38 ? 0.027 -23.969 -12.133 1 98.44 38 PHE B O 1
ATOM 1787 N N . ASN B 1 39 ? 1.271 -22.75 -13.617 1 98.06 39 ASN B N 1
ATOM 1788 C CA . ASN B 1 39 ? 1.774 -23.938 -14.297 1 98.06 39 ASN B CA 1
ATOM 1789 C C . ASN B 1 39 ? 3.088 -24.422 -13.688 1 98.06 39 ASN B C 1
ATOM 1791 O O . ASN B 1 39 ? 4.121 -23.766 -13.828 1 98.06 39 ASN B O 1
ATOM 1795 N N . VAL B 1 40 ? 3.08 -25.484 -13.062 1 96.94 40 VAL B N 1
ATOM 1796 C CA . VAL B 1 40 ? 4.277 -26.047 -12.453 1 96.94 40 VAL B CA 1
ATOM 1797 C C . VAL B 1 40 ? 5.094 -26.797 -13.5 1 96.94 40 VAL B C 1
ATOM 1799 O O . VAL B 1 40 ? 6.254 -26.484 -13.75 1 96.94 40 VAL B O 1
ATOM 1802 N N . THR B 1 41 ? 4.445 -27.781 -14.086 1 93.25 41 THR B N 1
ATOM 1803 C CA . THR B 1 41 ? 4.961 -28.547 -15.211 1 93.25 41 THR B CA 1
ATOM 1804 C C . THR B 1 41 ? 3.889 -28.719 -16.281 1 93.25 41 THR B C 1
ATOM 1806 O O . THR B 1 41 ? 2.785 -28.188 -16.156 1 93.25 41 THR B O 1
ATOM 1809 N N . GLY B 1 42 ? 4.277 -29.328 -17.312 1 86.25 42 GLY B N 1
ATOM 1810 C CA . GLY B 1 42 ? 3.316 -29.594 -18.375 1 86.25 42 GLY B CA 1
ATOM 1811 C C . GLY B 1 42 ? 2.152 -30.453 -17.922 1 86.25 42 GLY B C 1
ATOM 1812 O O . GLY B 1 42 ? 1.069 -30.406 -18.5 1 86.25 42 GLY B O 1
ATOM 1813 N N . GLU B 1 43 ? 2.262 -31.219 -16.828 1 92.19 43 GLU B N 1
ATOM 1814 C CA . GLU B 1 43 ? 1.239 -32.156 -16.359 1 92.19 43 GLU B CA 1
ATOM 1815 C C . GLU B 1 43 ? 0.618 -31.688 -15.047 1 92.19 43 GLU B C 1
ATOM 1817 O O . GLU B 1 43 ? -0.437 -32.188 -14.648 1 92.19 43 GLU B O 1
ATOM 1822 N N . LYS B 1 44 ? 1.345 -30.75 -14.445 1 95.25 44 LYS B N 1
ATOM 1823 C CA . LYS B 1 44 ? 0.875 -30.312 -13.133 1 95.25 44 LYS B CA 1
ATOM 1824 C C . LYS B 1 44 ? 0.567 -28.812 -13.141 1 95.25 44 LYS B C 1
ATOM 1826 O O . LYS B 1 44 ? 1.396 -28 -13.562 1 95.25 44 LYS B O 1
ATOM 1831 N N . LEU B 1 45 ? -0.646 -28.484 -12.758 1 96.12 45 LEU B N 1
ATOM 1832 C CA . LEU B 1 45 ? -1.03 -27.094 -12.625 1 96.12 45 LEU B CA 1
ATOM 1833 C C . LEU B 1 45 ? -1.807 -26.859 -11.336 1 96.12 45 LEU B C 1
ATOM 1835 O O . LEU B 1 45 ? -2.348 -27.797 -10.75 1 96.12 45 LEU B O 1
ATOM 1839 N N . LEU B 1 46 ? -1.776 -25.641 -10.852 1 97.62 46 LEU B N 1
ATOM 1840 C CA . LEU B 1 46 ? -2.516 -25.219 -9.664 1 97.62 46 LEU B CA 1
ATOM 1841 C C . LEU B 1 46 ? -3.59 -24.203 -10.023 1 97.62 46 LEU B C 1
ATOM 1843 O O . LEU B 1 46 ? -3.32 -23.234 -10.742 1 97.62 46 LEU B O 1
ATOM 1847 N N . ILE B 1 47 ? -4.812 -24.438 -9.555 1 97.5 47 ILE B N 1
ATOM 1848 C CA . ILE B 1 47 ? -5.871 -23.453 -9.664 1 97.5 47 ILE B CA 1
ATOM 1849 C C . ILE B 1 47 ? -5.992 -22.672 -8.352 1 97.5 47 ILE B C 1
ATOM 1851 O O . ILE B 1 47 ? -6.223 -23.266 -7.297 1 97.5 47 ILE B O 1
ATOM 1855 N N . ILE B 1 48 ? -5.809 -21.406 -8.422 1 97.88 48 ILE B N 1
ATOM 1856 C CA . ILE B 1 48 ? -5.797 -20.547 -7.242 1 97.88 48 ILE B CA 1
ATOM 1857 C C . ILE B 1 48 ? -6.906 -19.5 -7.355 1 97.88 48 ILE B C 1
ATOM 1859 O O . ILE B 1 48 ? -7.105 -18.906 -8.414 1 97.88 48 ILE B O 1
ATOM 1863 N N . HIS B 1 49 ? -7.59 -19.266 -6.344 1 97.75 49 HIS B N 1
ATOM 1864 C CA . HIS B 1 49 ? -8.688 -18.297 -6.32 1 97.75 49 HIS B CA 1
ATOM 1865 C C . HIS B 1 49 ? -8.383 -17.156 -5.363 1 97.75 49 HIS B C 1
ATOM 1867 O O . HIS B 1 49 ? -7.598 -17.312 -4.426 1 97.75 49 HIS B O 1
ATOM 1873 N N . CYS B 1 50 ? -8.984 -16.031 -5.668 1 97.69 50 CYS B N 1
ATOM 1874 C CA . CYS B 1 50 ? -8.875 -14.852 -4.816 1 97.69 50 CYS B CA 1
ATOM 1875 C C . CYS B 1 50 ? -10.242 -14.211 -4.594 1 97.69 50 CYS B C 1
ATOM 1877 O O . CYS B 1 50 ? -10.938 -13.883 -5.555 1 97.69 50 CYS B O 1
ATOM 1879 N N . ASN B 1 51 ? -10.555 -14.094 -3.33 1 96.94 51 ASN B N 1
ATOM 1880 C CA . ASN B 1 51 ? -11.766 -13.359 -2.975 1 96.94 51 ASN B CA 1
ATOM 1881 C C . ASN B 1 51 ? -11.469 -11.883 -2.705 1 96.94 51 ASN B C 1
ATOM 1883 O O . ASN B 1 51 ? -10.562 -11.562 -1.942 1 96.94 51 ASN B O 1
ATOM 1887 N N . ILE B 1 52 ? -12.18 -11.016 -3.344 1 95.56 52 ILE B N 1
ATOM 1888 C CA . ILE B 1 52 ? -12.039 -9.578 -3.182 1 95.56 52 ILE B CA 1
ATOM 1889 C C . ILE B 1 52 ? -13.328 -8.992 -2.613 1 95.56 52 ILE B C 1
ATOM 1891 O O . ILE B 1 52 ? -14.398 -9.133 -3.215 1 95.56 52 ILE B O 1
ATOM 1895 N N . THR B 1 53 ? -13.258 -8.359 -1.568 1 91.81 53 THR B N 1
ATOM 1896 C CA . THR B 1 53 ? -14.453 -7.801 -0.946 1 91.81 53 THR B CA 1
ATOM 1897 C C . THR B 1 53 ? -14.781 -6.434 -1.534 1 91.81 53 THR B C 1
ATOM 1899 O O . THR B 1 53 ? -13.953 -5.836 -2.229 1 91.81 53 THR B O 1
ATOM 1902 N N . GLU B 1 54 ? -15.93 -5.852 -1.217 1 89 54 GLU B N 1
ATOM 1903 C CA . GLU B 1 54 ? -16.391 -4.559 -1.709 1 89 54 GLU B CA 1
AT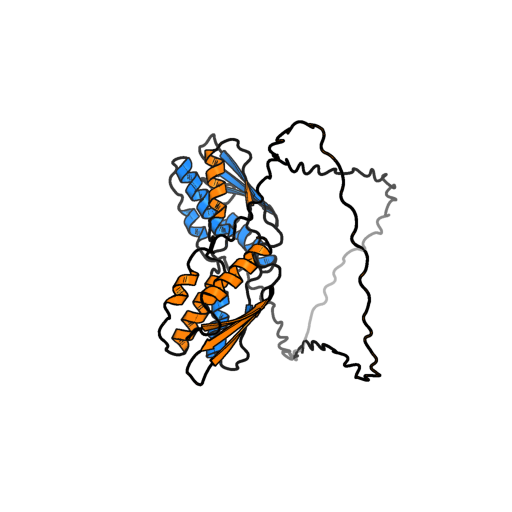OM 1904 C C . GLU B 1 54 ? -15.562 -3.418 -1.122 1 89 54 GLU B C 1
ATOM 1906 O O . GLU B 1 54 ? -15.578 -2.303 -1.647 1 89 54 GLU B O 1
ATOM 1911 N N . SER B 1 55 ? -14.93 -3.719 -0.061 1 87.06 55 SER B N 1
ATOM 1912 C CA . SER B 1 55 ? -14.133 -2.678 0.576 1 87.06 55 SER B CA 1
ATOM 1913 C C . SER B 1 55 ? -12.805 -2.488 -0.141 1 87.06 55 SER B C 1
ATOM 1915 O O . SER B 1 55 ? -12.078 -1.523 0.124 1 87.06 55 SER B O 1
ATOM 1917 N N . TYR B 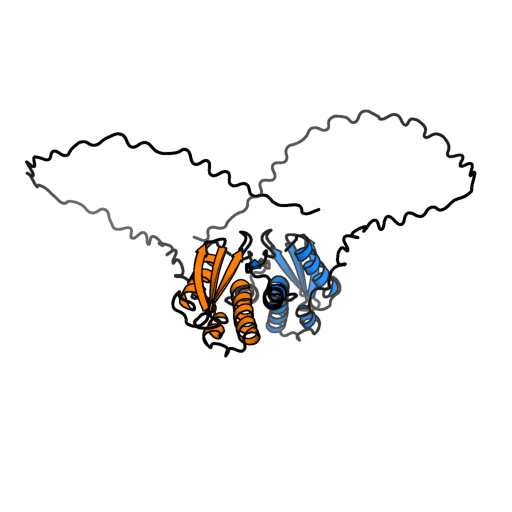1 56 ? -12.57 -3.365 -1.093 1 90.88 56 TYR B N 1
ATOM 1918 C CA . TYR B 1 56 ? -11.336 -3.24 -1.87 1 90.88 56 TYR B CA 1
ATOM 1919 C C . TYR B 1 56 ? -11.625 -2.688 -3.26 1 90.88 56 TYR B C 1
ATOM 1921 O O . TYR B 1 56 ? -12.586 -3.107 -3.916 1 90.88 56 TYR B O 1
ATOM 1929 N N . PRO B 1 57 ? -10.766 -1.896 -3.764 1 89.19 57 PRO B N 1
ATOM 1930 C CA . PRO B 1 57 ? -9.711 -1.21 -3.012 1 89.19 57 PRO B CA 1
ATOM 1931 C C . PRO B 1 57 ? -10.266 -0.155 -2.055 1 89.19 57 PRO B C 1
ATOM 1933 O O . PRO B 1 57 ? -11.414 0.273 -2.195 1 89.19 57 PRO B O 1
ATOM 1936 N N . SER B 1 58 ? -9.469 0.276 -1.11 1 87.25 58 SER B N 1
ATOM 1937 C CA . SER B 1 58 ? -9.914 1.265 -0.134 1 87.25 58 SER B CA 1
ATOM 1938 C C . SER B 1 58 ? -9.844 2.676 -0.707 1 87.25 58 SER B C 1
ATOM 1940 O O . SER B 1 58 ? -9.039 2.953 -1.598 1 87.25 58 SER B O 1
ATOM 1942 N N . THR B 1 59 ? -10.844 3.539 -0.175 1 90.06 59 THR B N 1
ATOM 1943 C CA . THR B 1 59 ? -10.711 4.973 -0.41 1 90.06 59 THR B CA 1
ATOM 1944 C C . THR B 1 59 ? -9.547 5.543 0.397 1 90.06 59 THR B C 1
ATOM 1946 O O . THR B 1 59 ? -9.5 5.398 1.62 1 90.06 59 THR B O 1
ATOM 1949 N N . PRO B 1 60 ? -8.617 6.105 -0.274 1 92.75 60 PRO B N 1
ATOM 1950 C CA . PRO B 1 60 ? -7.445 6.625 0.442 1 92.75 60 PRO B CA 1
ATOM 1951 C C . PRO B 1 60 ? -7.801 7.75 1.415 1 92.75 60 PRO B C 1
ATOM 1953 O O . PRO B 1 60 ? -8.766 8.484 1.189 1 92.75 60 PRO B O 1
ATOM 1956 N N . PRO B 1 61 ? -6.984 7.855 2.508 1 94.81 61 PRO B N 1
ATOM 1957 C CA . PRO B 1 61 ? -7.113 9.039 3.363 1 94.81 61 PRO B CA 1
ATOM 1958 C C . PRO B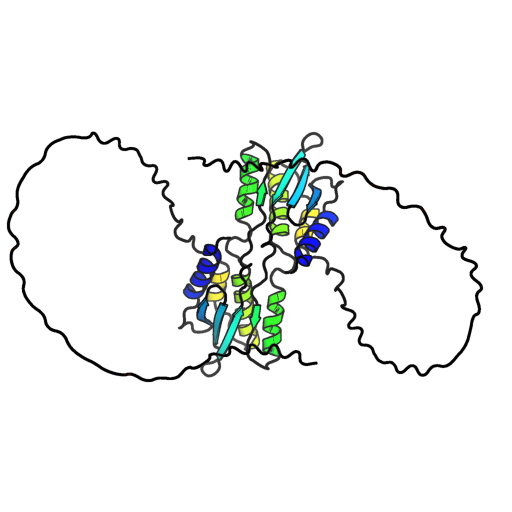 1 61 ? -6.949 10.344 2.592 1 94.81 61 PRO B C 1
ATOM 1960 O O . PRO B 1 61 ? -6.07 10.453 1.733 1 94.81 61 PRO B O 1
ATOM 1963 N N . ILE B 1 62 ? -7.773 11.359 2.957 1 96.44 62 ILE B N 1
ATOM 1964 C CA . ILE B 1 62 ? -7.77 12.633 2.238 1 96.44 62 ILE B CA 1
ATOM 1965 C C . ILE B 1 62 ? -7.266 13.742 3.158 1 96.44 62 ILE B C 1
ATOM 1967 O O . ILE B 1 62 ? -7.887 14.031 4.184 1 96.44 62 ILE B O 1
ATOM 1971 N N . TRP B 1 63 ? -6.172 14.367 2.758 1 97.88 63 TRP B N 1
ATOM 1972 C CA . TRP B 1 63 ? -5.543 15.414 3.551 1 97.88 63 TRP B CA 1
ATOM 1973 C C . TRP B 1 63 ? -5.898 16.797 3.01 1 97.88 63 TRP B C 1
ATOM 1975 O O . TRP B 1 63 ? -5.941 17 1.794 1 97.88 63 TRP B O 1
ATOM 1985 N N . PHE B 1 64 ? -6.207 17.672 3.922 1 96.62 64 PHE B N 1
ATOM 1986 C CA . PHE B 1 64 ? -6.48 19.031 3.477 1 96.62 64 PHE B CA 1
ATOM 1987 C C . PHE B 1 64 ? -6.098 20.031 4.551 1 96.62 64 PHE B C 1
ATOM 1989 O O . PHE B 1 64 ? -5.988 19.688 5.73 1 96.62 64 PHE B O 1
ATOM 1996 N N . VAL B 1 65 ? -5.777 21.234 4.16 1 96.44 65 VAL B N 1
ATOM 1997 C CA . VAL B 1 65 ? -5.375 22.359 5.004 1 96.44 65 VAL B CA 1
ATOM 1998 C C . VAL B 1 65 ? -6.105 23.625 4.562 1 96.44 65 VAL B C 1
ATOM 2000 O O . VAL B 1 65 ? -6.305 23.844 3.363 1 96.44 65 VAL B O 1
ATOM 2003 N N . ASP B 1 66 ? -6.676 24.422 5.57 1 92.94 66 ASP B N 1
ATOM 2004 C CA . ASP B 1 66 ? -7.324 25.688 5.242 1 92.94 66 ASP B CA 1
ATOM 2005 C C . ASP B 1 66 ? -6.289 26.781 4.953 1 92.94 66 ASP B C 1
ATOM 2007 O O . ASP B 1 66 ? -6.047 27.656 5.789 1 92.94 66 ASP B O 1
ATOM 2011 N N . SER B 1 67 ? -5.66 26.703 3.871 1 93.25 67 SER B N 1
ATOM 2012 C CA . SER B 1 67 ? -4.641 27.656 3.441 1 93.25 67 SER B CA 1
ATOM 2013 C C . SER B 1 67 ? -4.777 27.969 1.957 1 93.25 67 SER B C 1
ATOM 2015 O O . SER B 1 67 ? -5.102 27.094 1.153 1 93.25 67 SER B O 1
ATOM 2017 N N . ASP B 1 68 ? -4.516 29.234 1.578 1 92.38 68 ASP B N 1
ATOM 2018 C CA . ASP B 1 68 ? -4.531 29.672 0.183 1 92.38 68 ASP B CA 1
ATOM 2019 C C . ASP B 1 68 ? -3.135 29.578 -0.432 1 92.38 68 ASP B C 1
ATOM 2021 O O . ASP B 1 68 ? -2.922 30.016 -1.564 1 92.38 68 ASP B O 1
ATOM 2025 N N . ASP B 1 69 ? -2.203 29.031 0.297 1 95.19 69 ASP B N 1
ATOM 2026 C CA . ASP B 1 69 ? -0.836 28.891 -0.196 1 95.19 69 ASP B CA 1
ATOM 2027 C C . ASP B 1 69 ? -0.749 27.781 -1.254 1 95.19 69 ASP B C 1
ATOM 2029 O O . ASP B 1 69 ? -0.916 26.609 -0.945 1 95.19 69 ASP B O 1
ATOM 2033 N N . PRO B 1 70 ? -0.444 28.156 -2.479 1 95.75 70 PRO B N 1
ATOM 2034 C CA . PRO B 1 70 ? -0.401 27.172 -3.559 1 95.75 70 PRO B CA 1
ATOM 2035 C C . PRO B 1 70 ? 0.679 26.109 -3.348 1 95.75 70 PRO B C 1
ATOM 2037 O O . PRO B 1 70 ? 0.54 24.984 -3.814 1 95.75 70 PRO B O 1
ATOM 2040 N N . SER B 1 71 ? 1.784 26.547 -2.711 1 97.25 71 SER B N 1
ATOM 2041 C CA . SER B 1 71 ? 2.852 25.578 -2.459 1 97.25 71 SER B CA 1
ATOM 2042 C C . SER B 1 71 ? 2.393 24.484 -1.5 1 97.25 71 SER B C 1
ATOM 2044 O O . SER B 1 71 ? 2.752 23.328 -1.665 1 97.25 71 SER B O 1
ATOM 2046 N N . LEU B 1 72 ? 1.616 24.859 -0.574 1 96.31 72 LEU B N 1
ATOM 2047 C CA . LEU B 1 72 ? 1.062 23.906 0.369 1 96.31 72 LEU B CA 1
ATOM 2048 C C . LEU B 1 72 ? 0.061 22.984 -0.321 1 96.31 72 LEU B C 1
ATOM 2050 O O . LEU B 1 72 ? 0.036 21.781 -0.059 1 96.31 72 LEU B O 1
ATOM 2054 N N . THR B 1 73 ? -0.739 23.484 -1.182 1 94.62 73 THR B N 1
ATOM 2055 C CA . THR B 1 73 ? -1.7 22.703 -1.948 1 94.62 73 THR B CA 1
ATOM 2056 C C . THR B 1 73 ? -0.988 21.641 -2.781 1 94.62 73 THR B C 1
ATOM 2058 O O . THR B 1 73 ? -1.445 20.5 -2.863 1 94.62 73 THR B O 1
ATOM 2061 N N . GLU B 1 74 ? 0.074 22.016 -3.326 1 96.38 74 GLU B N 1
ATOM 2062 C CA . GLU B 1 74 ? 0.856 21.094 -4.137 1 96.38 74 GLU B CA 1
ATOM 2063 C C . GLU B 1 74 ? 1.38 19.922 -3.297 1 96.38 74 GLU B C 1
ATOM 2065 O O . GLU B 1 74 ? 1.388 18.781 -3.75 1 96.38 74 GLU B O 1
ATOM 2070 N N . VAL B 1 75 ? 1.839 20.203 -2.115 1 97.81 75 VAL B N 1
ATOM 2071 C CA . VAL B 1 75 ? 2.332 19.172 -1.198 1 97.81 75 VAL B CA 1
ATOM 2072 C C . VAL B 1 75 ? 1.235 18.156 -0.93 1 97.81 75 VAL B C 1
ATOM 2074 O O . VAL B 1 75 ? 1.482 16.938 -0.974 1 97.81 75 VAL B O 1
ATOM 2077 N N . LEU B 1 76 ? 0.044 18.578 -0.723 1 97.69 76 LEU B N 1
ATOM 2078 C CA . LEU B 1 76 ? -1.065 17.688 -0.403 1 97.69 76 LEU B CA 1
ATOM 2079 C C . LEU B 1 76 ? -1.491 16.891 -1.63 1 97.69 76 LEU B C 1
ATOM 2081 O O . LEU B 1 76 ? -1.854 15.719 -1.517 1 97.69 76 LEU B O 1
ATOM 2085 N N . GLU B 1 77 ? -1.429 17.484 -2.814 1 94.94 77 GLU B N 1
ATOM 2086 C CA . GLU B 1 77 ? -1.777 16.797 -4.059 1 94.94 77 GLU B CA 1
ATOM 2087 C C . GLU B 1 77 ? -0.825 15.641 -4.344 1 94.94 77 GLU B C 1
ATOM 2089 O O . GLU B 1 77 ? -1.233 14.617 -4.895 1 94.94 77 GLU B O 1
ATOM 2094 N N . ARG B 1 78 ? 0.407 15.797 -3.965 1 95.94 78 ARG B N 1
ATOM 2095 C CA . ARG B 1 78 ? 1.423 14.773 -4.199 1 95.94 78 ARG B CA 1
ATOM 2096 C C . ARG B 1 78 ? 1.134 13.516 -3.389 1 95.94 78 ARG B C 1
ATOM 2098 O O . ARG B 1 78 ? 1.637 12.438 -3.705 1 95.94 78 ARG B O 1
ATOM 2105 N N . LEU B 1 79 ? 0.307 13.641 -2.354 1 96.62 79 LEU B N 1
ATOM 2106 C CA . LEU B 1 79 ? -0.02 12.492 -1.52 1 96.62 79 LEU B CA 1
ATOM 2107 C C . LEU B 1 79 ? -0.86 11.484 -2.293 1 96.62 79 LEU B C 1
ATOM 2109 O O . LEU B 1 79 ? -0.893 10.297 -1.943 1 96.62 79 LEU B O 1
ATOM 2113 N N . ASP B 1 80 ? -1.51 11.922 -3.35 1 91.06 80 ASP B N 1
ATOM 2114 C CA . ASP B 1 80 ? -2.34 11.039 -4.168 1 91.06 80 ASP B CA 1
ATOM 2115 C C . ASP B 1 80 ? -1.484 10.023 -4.918 1 91.06 80 ASP B C 1
ATOM 2117 O O . ASP B 1 80 ? -1.988 8.984 -5.359 1 91.06 80 ASP B O 1
ATOM 2121 N N . ASP B 1 81 ? -0.243 10.359 -5.035 1 91.12 81 ASP B N 1
ATOM 2122 C CA . ASP B 1 81 ? 0.642 9.516 -5.836 1 91.12 81 ASP B CA 1
ATOM 2123 C C . ASP B 1 81 ? 1.258 8.406 -4.984 1 91.12 81 ASP B C 1
ATOM 2125 O O . ASP B 1 81 ? 1.859 7.473 -5.516 1 91.12 81 ASP B O 1
ATOM 2129 N N . VAL B 1 82 ? 1.113 8.492 -3.762 1 92.44 82 VAL B N 1
ATOM 2130 C CA . VAL B 1 82 ? 1.709 7.492 -2.885 1 92.44 82 VAL B CA 1
ATOM 2131 C C . VAL B 1 82 ? 1.101 6.121 -3.178 1 92.44 82 VAL B C 1
ATOM 2133 O O . VAL B 1 82 ? -0.111 5.934 -3.045 1 92.44 82 VAL B O 1
ATOM 2136 N N . ARG B 1 83 ? 1.952 5.203 -3.627 1 86.25 83 ARG B N 1
ATOM 2137 C CA . ARG B 1 83 ? 1.619 3.811 -3.902 1 86.25 83 ARG B CA 1
ATOM 2138 C C . ARG B 1 83 ? 0.708 3.695 -5.121 1 86.25 83 ARG B C 1
ATOM 2140 O O . ARG B 1 83 ? 0.075 2.66 -5.332 1 86.25 83 ARG B O 1
ATOM 2147 N N . LYS B 1 84 ? 0.67 4.816 -5.812 1 81 84 LYS B N 1
ATOM 2148 C CA . LYS B 1 84 ? -0.087 4.738 -7.059 1 81 84 LYS B CA 1
ATOM 2149 C C . LYS B 1 84 ? 0.502 3.686 -7.992 1 81 84 LYS B C 1
ATOM 2151 O O . LYS B 1 84 ? 1.7 3.703 -8.281 1 81 84 LYS B O 1
ATOM 2156 N N . GLY B 1 85 ? -0.243 2.607 -8.367 1 78.56 85 GLY B N 1
ATOM 2157 C CA . GLY B 1 85 ? 0.211 1.555 -9.266 1 78.56 85 GLY B CA 1
ATOM 2158 C C . GLY B 1 85 ? 0.764 0.347 -8.531 1 78.56 85 GLY B C 1
ATOM 2159 O O . GLY B 1 85 ? 1.022 -0.691 -9.141 1 78.56 85 GLY B O 1
ATOM 2160 N N . ASN B 1 86 ? 1.015 0.583 -7.367 1 88.06 86 ASN B N 1
ATOM 2161 C CA . ASN B 1 86 ? 1.506 -0.499 -6.52 1 88.06 86 ASN B CA 1
ATOM 2162 C C . ASN B 1 86 ? 0.458 -0.929 -5.496 1 88.06 86 ASN B C 1
ATOM 2164 O O . ASN B 1 86 ? 0.665 -0.783 -4.289 1 88.06 86 ASN B O 1
ATOM 2168 N N . THR B 1 87 ? -0.592 -1.479 -6.051 1 92.25 87 THR B N 1
ATOM 2169 C CA . THR B 1 87 ? -1.733 -1.812 -5.207 1 92.25 87 THR B CA 1
ATOM 2170 C C . THR B 1 87 ? -1.468 -3.09 -4.418 1 92.25 87 THR B C 1
ATOM 2172 O O . THR B 1 87 ? -0.535 -3.834 -4.727 1 92.25 87 THR B O 1
ATOM 2175 N N . LEU B 1 88 ? -2.211 -3.303 -3.457 1 93.31 88 LEU B N 1
ATOM 2176 C CA . LEU B 1 88 ? -2.043 -4.488 -2.623 1 93.31 88 LEU B CA 1
ATOM 2177 C C . LEU B 1 88 ? -2.252 -5.762 -3.438 1 93.31 88 LEU B C 1
ATOM 2179 O O . LEU B 1 88 ? -1.494 -6.723 -3.297 1 93.31 88 LEU B O 1
ATOM 2183 N N . LEU B 1 89 ? -3.275 -5.785 -4.285 1 95.38 89 LEU B N 1
ATOM 2184 C CA . LEU B 1 89 ? -3.57 -6.953 -5.109 1 95.38 89 LEU B CA 1
ATOM 2185 C C . LEU B 1 89 ? -2.377 -7.316 -5.984 1 95.38 89 LEU B C 1
ATOM 2187 O O . LEU B 1 89 ? -1.963 -8.477 -6.031 1 95.38 89 LEU B O 1
ATOM 2191 N N . LEU B 1 90 ? -1.849 -6.375 -6.652 1 95.81 90 LEU B N 1
ATOM 2192 C CA . LEU B 1 90 ? -0.717 -6.609 -7.543 1 95.81 90 LEU B CA 1
ATOM 2193 C C . LEU B 1 90 ? 0.501 -7.09 -6.762 1 95.81 90 LEU B C 1
ATOM 2195 O O . LEU B 1 90 ? 1.202 -8.008 -7.195 1 95.81 90 LEU B O 1
ATOM 2199 N N . GLN B 1 91 ? 0.726 -6.52 -5.621 1 96.12 91 GLN B N 1
ATOM 2200 C CA . GLN B 1 91 ? 1.878 -6.895 -4.809 1 96.12 91 GLN B CA 1
ATOM 2201 C C . GLN B 1 91 ? 1.733 -8.32 -4.277 1 96.12 91 GLN B C 1
ATOM 2203 O O . GLN B 1 91 ? 2.705 -9.078 -4.242 1 96.12 91 GLN B O 1
ATOM 2208 N N . GLN B 1 92 ? 0.572 -8.602 -3.809 1 97.44 92 GLN B N 1
ATOM 2209 C CA . GLN B 1 92 ? 0.334 -9.961 -3.334 1 97.44 92 GLN B CA 1
ATOM 2210 C C . GLN B 1 92 ? 0.546 -10.977 -4.453 1 97.44 92 GLN B C 1
ATOM 2212 O O . GLN B 1 92 ? 1.153 -12.023 -4.234 1 97.44 92 GLN B O 1
ATOM 2217 N N . LEU B 1 93 ? 0.002 -10.641 -5.594 1 97.94 93 LEU B N 1
ATOM 2218 C CA . LEU B 1 93 ? 0.138 -11.555 -6.723 1 97.94 93 LEU B CA 1
ATOM 2219 C C . LEU B 1 93 ? 1.604 -11.742 -7.098 1 97.94 93 LEU B C 1
ATOM 2221 O O . LEU B 1 93 ? 2.041 -12.859 -7.387 1 97.94 93 LEU B O 1
ATOM 2225 N N . LYS B 1 94 ? 2.33 -10.711 -7.148 1 98.06 94 LYS B N 1
ATOM 2226 C CA . LYS B 1 94 ? 3.76 -10.805 -7.434 1 98.06 94 LYS B CA 1
ATOM 2227 C C . LYS B 1 94 ? 4.453 -11.75 -6.461 1 98.06 94 LYS B C 1
ATOM 2229 O O . LYS B 1 94 ? 5.203 -12.633 -6.879 1 98.06 94 LYS B O 1
ATOM 2234 N N . ARG B 1 95 ? 4.223 -11.539 -5.191 1 98.19 95 ARG B N 1
ATOM 2235 C CA . ARG B 1 95 ? 4.816 -12.398 -4.168 1 98.19 95 ARG B CA 1
ATOM 2236 C C . ARG B 1 95 ? 4.383 -13.852 -4.348 1 98.19 95 ARG B C 1
ATOM 2238 O O . ARG B 1 95 ? 5.195 -14.766 -4.23 1 98.19 95 ARG B O 1
ATOM 2245 N N . LEU B 1 96 ? 3.119 -14.016 -4.594 1 98.44 96 LEU B N 1
ATOM 2246 C CA . LEU B 1 96 ? 2.57 -15.352 -4.781 1 98.44 96 LEU B CA 1
ATOM 2247 C C . LEU B 1 96 ? 3.305 -16.094 -5.895 1 98.44 96 LEU B C 1
ATOM 2249 O O . LEU B 1 96 ? 3.787 -17.203 -5.695 1 98.44 96 LEU B O 1
ATOM 2253 N N . ILE B 1 97 ? 3.43 -15.469 -7.055 1 98.62 97 ILE B N 1
ATOM 2254 C CA . ILE B 1 97 ? 4.051 -16.109 -8.211 1 98.62 97 ILE B CA 1
ATOM 2255 C C . ILE B 1 97 ? 5.523 -16.391 -7.914 1 98.62 97 ILE B C 1
ATOM 2257 O O . ILE B 1 97 ? 6.012 -17.484 -8.188 1 98.62 97 ILE B O 1
ATOM 2261 N N . CYS B 1 98 ? 6.199 -15.414 -7.348 1 98.5 98 CYS B N 1
ATOM 2262 C CA . CYS B 1 98 ? 7.609 -15.594 -7.023 1 98.5 98 CYS B CA 1
ATOM 2263 C C . CYS B 1 98 ? 7.801 -16.75 -6.035 1 98.5 98 CYS B C 1
ATOM 2265 O O . CYS B 1 98 ? 8.68 -17.594 -6.219 1 98.5 98 CYS B O 1
ATOM 2267 N N . ASP B 1 99 ? 6.945 -16.766 -4.977 1 98.5 99 ASP B N 1
ATOM 2268 C CA . ASP B 1 99 ? 7.066 -17.812 -3.965 1 98.5 99 ASP B CA 1
ATOM 2269 C C . ASP B 1 99 ? 6.742 -19.188 -4.551 1 98.5 99 ASP B C 1
ATOM 2271 O O . ASP B 1 99 ? 7.352 -20.188 -4.168 1 98.5 99 ASP B O 1
ATOM 2275 N N . LEU B 1 100 ? 5.777 -19.25 -5.414 1 98.44 100 LEU B N 1
ATOM 2276 C CA . LEU B 1 100 ? 5.461 -20.516 -6.062 1 98.44 100 LEU B CA 1
ATOM 2277 C C . LEU B 1 100 ? 6.613 -20.984 -6.945 1 98.44 100 LEU B C 1
ATOM 2279 O O . LEU B 1 100 ? 6.965 -22.172 -6.949 1 98.44 100 LEU B O 1
ATOM 2283 N N . CYS B 1 101 ? 7.227 -20.062 -7.711 1 98.56 101 CYS B N 1
ATOM 2284 C CA . CYS B 1 101 ? 8.406 -20.438 -8.492 1 98.56 101 CYS B CA 1
ATOM 2285 C C . CYS B 1 101 ? 9.5 -21 -7.602 1 98.56 101 CYS B C 1
ATOM 2287 O O . CYS B 1 101 ? 10.125 -22.016 -7.945 1 98.56 101 CYS B O 1
ATOM 2289 N N . ARG B 1 102 ? 9.695 -20.359 -6.508 1 98.31 102 ARG B N 1
ATOM 2290 C CA . ARG B 1 102 ? 10.703 -20.844 -5.57 1 98.31 102 ARG B CA 1
ATOM 2291 C C . ARG B 1 102 ? 10.328 -22.219 -5.027 1 98.31 102 ARG B C 1
ATOM 2293 O O . ARG B 1 102 ? 11.164 -23.125 -4.988 1 98.31 102 ARG B O 1
ATOM 2300 N N . LEU B 1 103 ? 9.102 -22.359 -4.637 1 97.75 103 LEU B N 1
ATOM 2301 C CA . LEU B 1 103 ? 8.617 -23.609 -4.055 1 97.75 103 LEU B CA 1
ATOM 2302 C C . LEU B 1 103 ? 8.828 -24.781 -5.016 1 97.75 103 LEU B C 1
ATOM 2304 O O . LEU B 1 103 ? 9.25 -25.859 -4.602 1 97.75 103 LEU B O 1
ATOM 2308 N N . TYR B 1 104 ? 8.609 -24.562 -6.254 1 97.75 104 TYR B N 1
ATOM 2309 C CA . TYR B 1 104 ? 8.641 -25.641 -7.23 1 97.75 104 TYR B CA 1
ATOM 2310 C C . TYR B 1 104 ? 9.93 -25.609 -8.031 1 97.75 104 TYR B C 1
ATOM 2312 O O . TYR B 1 104 ? 10.055 -26.312 -9.047 1 97.75 104 TYR B O 1
ATOM 2320 N N . ASN B 1 105 ? 10.82 -24.797 -7.625 1 98.06 105 ASN B N 1
ATOM 2321 C CA . ASN B 1 105 ? 12.156 -24.703 -8.211 1 98.06 105 ASN B CA 1
ATOM 2322 C C . ASN B 1 105 ? 12.094 -24.312 -9.688 1 98.06 105 ASN B C 1
ATOM 2324 O O . ASN B 1 105 ? 12.742 -24.953 -10.523 1 98.06 105 ASN B O 1
ATOM 2328 N N . LEU B 1 106 ? 11.305 -23.375 -9.984 1 98.06 106 LEU B N 1
ATOM 2329 C CA . LEU B 1 106 ? 11.18 -22.812 -11.32 1 98.06 106 LEU B CA 1
ATOM 2330 C C . LEU B 1 106 ? 11.883 -21.453 -11.406 1 98.06 106 LEU B C 1
ATOM 2332 O O . LEU B 1 106 ? 11.992 -20.75 -10.398 1 98.06 106 LEU B O 1
ATOM 2336 N N . PRO B 1 107 ? 12.383 -21.141 -12.594 1 97.94 107 PRO B N 1
ATOM 2337 C CA . PRO B 1 107 ? 12.93 -19.797 -12.742 1 97.94 107 PRO B CA 1
ATOM 2338 C C . PRO B 1 107 ? 11.883 -18.703 -12.555 1 97.94 107 PRO B C 1
ATOM 2340 O O . PRO B 1 107 ? 10.727 -18.875 -12.961 1 97.94 107 PRO B O 1
ATOM 2343 N N . GLN B 1 108 ? 12.312 -17.625 -11.891 1 98.31 108 GLN B N 1
ATOM 2344 C CA . GLN B 1 108 ? 11.414 -16.469 -11.828 1 98.31 108 GLN B CA 1
ATOM 2345 C C . GLN B 1 108 ? 11.055 -15.969 -13.227 1 98.31 108 GLN B C 1
ATOM 2347 O O . GLN B 1 108 ? 11.906 -15.938 -14.117 1 98.31 108 GLN B O 1
ATOM 2352 N N . HIS B 1 109 ? 9.961 -15.625 -13.43 1 97.88 109 HIS B N 1
ATOM 2353 C CA . HIS B 1 109 ? 9.547 -15.172 -14.758 1 97.88 109 HIS B CA 1
ATOM 2354 C C . HIS B 1 109 ? 9.656 -13.648 -14.867 1 97.88 109 HIS B C 1
ATOM 2356 O O . HIS B 1 109 ? 9.211 -12.922 -13.977 1 97.88 109 HIS B O 1
ATOM 2362 N N . PRO B 1 110 ? 10.094 -13.109 -15.945 1 97.69 110 PRO B N 1
ATOM 2363 C CA . PRO B 1 110 ? 10.312 -11.672 -16.094 1 97.69 110 PRO B CA 1
ATOM 2364 C C . PRO B 1 110 ? 9.016 -10.867 -16.062 1 97.69 110 PRO B C 1
ATOM 2366 O O . PRO B 1 110 ? 9.016 -9.703 -15.664 1 97.69 110 PRO B O 1
ATOM 2369 N N . ASP B 1 111 ? 7.949 -11.453 -16.438 1 97.75 111 ASP B N 1
ATOM 2370 C CA . ASP B 1 111 ? 6.68 -10.734 -16.531 1 97.75 111 ASP B CA 1
ATOM 2371 C C . ASP B 1 111 ? 6.195 -10.297 -15.156 1 97.75 111 ASP B C 1
ATOM 2373 O O . ASP B 1 111 ? 5.375 -9.383 -15.047 1 97.75 111 ASP B O 1
ATOM 2377 N N . VAL B 1 112 ? 6.664 -10.914 -14.172 1 97.69 112 VAL B N 1
ATOM 2378 C CA . VAL B 1 112 ? 6.25 -10.594 -12.805 1 97.69 112 VAL B CA 1
ATOM 2379 C C . VAL B 1 112 ? 6.688 -9.172 -12.461 1 97.69 112 VAL B C 1
ATOM 2381 O O . VAL B 1 112 ? 6.031 -8.492 -11.664 1 97.69 112 VAL B O 1
ATOM 2384 N N . GLU B 1 113 ? 7.734 -8.734 -13.102 1 97 113 GLU B N 1
ATOM 2385 C CA . GLU B 1 113 ? 8.25 -7.387 -12.859 1 97 113 GLU B CA 1
ATOM 2386 C C . GLU B 1 113 ? 7.277 -6.324 -13.367 1 97 113 GLU B C 1
ATOM 2388 O O . GLU B 1 113 ? 7.34 -5.168 -12.945 1 97 113 GLU B O 1
ATOM 2393 N N . MET B 1 114 ? 6.398 -6.699 -14.25 1 96.06 114 MET B N 1
ATOM 2394 C CA . MET B 1 114 ? 5.41 -5.773 -14.805 1 96.06 114 MET B CA 1
ATOM 2395 C C . MET B 1 114 ? 4.398 -5.367 -13.734 1 96.06 114 MET B C 1
ATOM 2397 O O . MET B 1 114 ? 3.768 -4.312 -13.844 1 96.06 114 MET B O 1
ATOM 2401 N N . LEU B 1 115 ? 4.258 -6.168 -12.727 1 96.06 115 LEU B N 1
ATOM 2402 C CA . LEU B 1 115 ? 3.307 -5.902 -11.648 1 96.06 115 LEU B CA 1
ATOM 2403 C C . LEU B 1 115 ? 3.771 -4.734 -10.789 1 96.06 115 LEU B C 1
ATOM 2405 O O . LEU B 1 115 ? 2.998 -4.207 -9.984 1 96.06 115 LEU B O 1
ATOM 2409 N N . ASP B 1 116 ? 5.008 -4.289 -11 1 94.56 116 ASP B N 1
ATOM 2410 C CA . ASP B 1 116 ? 5.535 -3.135 -10.281 1 94.56 116 ASP B CA 1
ATOM 2411 C C . ASP B 1 116 ? 5.277 -1.843 -11.055 1 94.56 116 ASP B C 1
ATOM 2413 O O . ASP B 1 116 ? 5.555 -0.75 -10.555 1 94.56 116 ASP B O 1
ATOM 2417 N N . GLN B 1 117 ? 4.77 -1.964 -12.172 1 91.56 117 GLN B N 1
ATOM 2418 C CA . GLN B 1 117 ? 4.547 -0.786 -13.008 1 91.56 117 GLN B CA 1
ATOM 2419 C C . GLN B 1 117 ? 3.232 -0.099 -12.641 1 91.56 117 GLN B C 1
ATOM 2421 O O . GLN B 1 117 ? 2.297 -0.746 -12.172 1 91.56 117 GLN B O 1
ATOM 2426 N N . PRO B 1 118 ? 3.143 1.203 -12.922 1 87.31 118 PRO B N 1
ATOM 2427 C CA . PRO B 1 118 ? 1.869 1.892 -12.703 1 87.31 118 PRO B CA 1
ATOM 2428 C C . PRO B 1 118 ? 0.756 1.376 -13.609 1 87.31 118 PRO B C 1
ATOM 2430 O O . PRO B 1 118 ? 1.025 0.92 -14.727 1 87.31 118 PRO B O 1
ATOM 2433 N N . LEU B 1 119 ? -0.467 1.415 -13.062 1 87.31 119 LEU B N 1
ATOM 2434 C CA . LEU B 1 119 ? -1.621 1.015 -13.859 1 87.31 119 LEU B CA 1
ATOM 2435 C C . LEU B 1 119 ? -1.792 1.932 -15.062 1 87.31 119 LEU B C 1
ATOM 2437 O O . LEU B 1 119 ? -1.556 3.139 -14.977 1 87.31 119 LEU B O 1
ATOM 2441 N N . PRO B 1 120 ? -2.062 1.367 -16.156 1 79.19 120 PRO B N 1
ATOM 2442 C CA . PRO B 1 120 ? -2.301 2.205 -17.328 1 79.19 120 PRO B CA 1
ATOM 2443 C C . PRO B 1 120 ? -3.465 3.172 -17.141 1 79.19 120 PRO B C 1
ATOM 2445 O O . PRO B 1 120 ? -4.426 2.855 -16.438 1 79.19 120 PRO B O 1
ATOM 2448 N N . ALA B 1 121 ? -3.23 4.445 -17.172 1 64.38 121 ALA B N 1
ATOM 2449 C CA . ALA B 1 121 ? -4.25 5.484 -17.031 1 64.38 121 ALA B CA 1
ATOM 2450 C C . ALA B 1 121 ? -5.516 5.125 -17.797 1 64.38 121 ALA B C 1
ATOM 2452 O O . ALA B 1 121 ? -5.441 4.707 -18.953 1 64.38 121 ALA B O 1
ATOM 2453 N N . GLY B 1 122 ? -6.402 4.453 -17.266 1 55.09 122 GLY B N 1
ATOM 2454 C CA . GLY B 1 122 ? -7.609 4.293 -18.062 1 55.09 122 GLY B CA 1
ATOM 2455 C C . GLY B 1 122 ? -7.898 5.488 -18.953 1 55.09 122 GLY B C 1
ATOM 2456 O O . GLY B 1 122 ? -7.309 6.559 -18.766 1 55.09 122 GLY B O 1
ATOM 2457 N N . PRO B 1 123 ? -8.547 5.445 -20.016 1 45.03 123 PRO B N 1
ATOM 2458 C CA . PRO B 1 123 ? -8.984 6.66 -20.703 1 45.03 123 PRO B CA 1
ATOM 2459 C C . PRO B 1 123 ? -9.508 7.73 -19.75 1 45.03 123 PRO B C 1
ATOM 2461 O O . PRO B 1 123 ? -10.242 7.414 -18.812 1 45.03 123 PRO B O 1
ATOM 2464 N N . ILE B 1 124 ? -8.641 8.578 -19.234 1 42.16 124 ILE B N 1
ATOM 2465 C CA . ILE B 1 124 ? -9.289 9.703 -18.578 1 42.16 124 ILE B CA 1
ATOM 2466 C C . ILE B 1 124 ? -10.719 9.852 -19.094 1 42.16 124 ILE B C 1
ATOM 2468 O O . ILE B 1 124 ? -10.945 9.953 -20.297 1 42.16 124 ILE B O 1
ATOM 2472 N N . SER B 1 125 ? -11.594 9.211 -18.578 1 36.75 125 SER B N 1
ATOM 2473 C CA . SER B 1 125 ? -12.891 9.727 -19 1 36.75 125 SER B CA 1
ATOM 2474 C C . SER B 1 125 ? -12.859 11.242 -19.156 1 36.75 125 SER B C 1
ATOM 2476 O O . SER B 1 125 ? -12.734 11.969 -18.156 1 36.75 125 SER B O 1
ATOM 2478 N N . GLN B 1 126 ? -12.195 11.82 -20.094 1 34.44 126 GLN B N 1
ATOM 2479 C CA . GLN B 1 126 ? -12.508 13.156 -20.578 1 34.44 126 GLN B CA 1
ATOM 2480 C C . GLN B 1 126 ? -13.969 13.508 -20.312 1 34.44 126 GLN B C 1
ATOM 2482 O O . GLN B 1 126 ? -14.867 13.078 -21.031 1 34.44 126 GLN B O 1
ATOM 2487 N N . ASP B 1 127 ? -14.461 13.289 -19.141 1 32.69 127 ASP B N 1
ATOM 2488 C CA . ASP B 1 127 ? -15.625 14.164 -19.125 1 32.69 127 ASP B CA 1
ATOM 2489 C C . ASP B 1 127 ? -15.289 15.531 -19.703 1 32.69 127 ASP B C 1
ATOM 2491 O O . ASP B 1 127 ? -14.594 16.328 -19.062 1 32.69 127 ASP B O 1
ATOM 2495 N N . LYS B 1 128 ? -14.961 15.547 -20.969 1 31.22 128 LYS B N 1
ATOM 2496 C CA . LYS B 1 128 ? -15.031 16.781 -21.719 1 31.22 128 LYS B CA 1
ATOM 2497 C C . LYS B 1 128 ? -16.094 17.719 -21.156 1 31.22 128 LYS B C 1
ATOM 2499 O O . LYS B 1 128 ? -17.281 17.391 -21.141 1 31.22 128 LYS B O 1
ATOM 2504 N N . LYS B 1 129 ? -15.805 18.375 -20.047 1 30.56 129 LYS B N 1
ATOM 2505 C CA . LYS B 1 129 ? -16.625 19.578 -19.938 1 30.56 129 LYS B CA 1
ATOM 2506 C C . LYS B 1 129 ? -17.031 20.094 -21.312 1 30.56 129 LYS B C 1
ATOM 2508 O O . LYS B 1 129 ? -16.188 2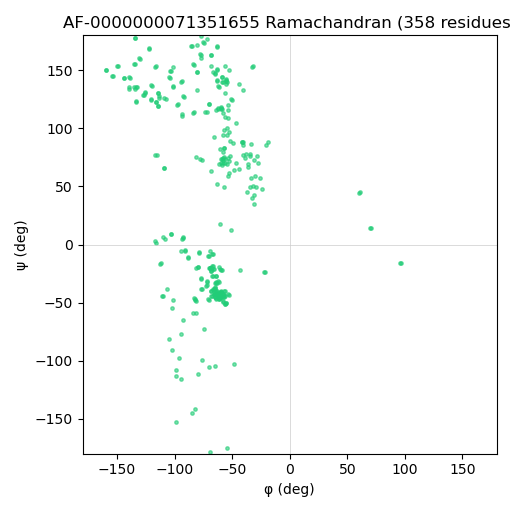0.5 -22.109 1 30.56 129 LYS B O 1
ATOM 2513 N N . HIS B 1 130 ? -17.922 19.312 -21.969 1 31.3 130 HIS B N 1
ATOM 2514 C CA . HIS B 1 130 ? -18.625 20.031 -23.031 1 31.3 130 HIS B CA 1
ATOM 2515 C C . HIS B 1 130 ? -18.797 21.5 -22.688 1 31.3 130 HIS B C 1
ATOM 2517 O O . HIS B 1 130 ? -19.688 21.859 -21.906 1 31.3 130 HIS B O 1
ATOM 2523 N N . GLY B 1 131 ? -17.734 22.031 -22.172 1 27.59 131 GLY B N 1
ATOM 2524 C CA . GLY B 1 131 ? -17.922 23.484 -22.281 1 27.59 131 GLY B CA 1
ATOM 2525 C C . GLY B 1 131 ? -18.656 23.891 -23.531 1 27.59 131 GLY B C 1
ATOM 2526 O O . GLY B 1 131 ? -18.172 23.672 -24.641 1 27.59 131 GLY B O 1
ATOM 2527 N N . THR B 1 132 ? -20.016 23.641 -23.453 1 30.48 132 THR B N 1
ATOM 2528 C CA . THR B 1 132 ? -20.938 24.25 -24.406 1 30.48 132 THR B CA 1
ATOM 2529 C C . THR B 1 132 ? -20.422 25.594 -24.875 1 30.48 132 THR B C 1
ATOM 2531 O O . THR B 1 132 ? -20.344 26.547 -24.094 1 30.48 132 THR B O 1
ATOM 2534 N N . THR B 1 133 ? -19.25 25.594 -25.453 1 29.41 133 THR B N 1
ATOM 2535 C CA . THR B 1 133 ? -19.109 26.812 -26.234 1 29.41 133 THR B CA 1
ATOM 2536 C C . THR B 1 133 ? -20.438 27.172 -26.906 1 29.41 133 THR B C 1
ATOM 2538 O O . THR B 1 133 ? -20.969 26.391 -27.703 1 29.41 133 THR B O 1
ATOM 2541 N N . ASP B 1 134 ? -21.375 27.75 -26.141 1 32.31 134 ASP B N 1
ATOM 2542 C CA . ASP B 1 134 ? -22.562 28.422 -26.656 1 32.31 134 ASP B CA 1
ATOM 2543 C C . ASP B 1 134 ? -22.297 29.016 -28.031 1 32.31 134 ASP B C 1
ATOM 2545 O O . ASP B 1 134 ? -21.609 30.031 -28.156 1 32.31 134 ASP B O 1
ATOM 2549 N N . GLU B 1 135 ? -21.734 28.188 -28.922 1 32.94 135 GLU B N 1
ATOM 2550 C CA . GLU B 1 135 ? -21.844 28.719 -30.281 1 32.94 135 GLU B CA 1
ATOM 2551 C C . GLU B 1 135 ? -23.266 29.219 -30.562 1 32.94 135 GLU B C 1
ATOM 2553 O O . GLU B 1 135 ? -24.203 28.438 -30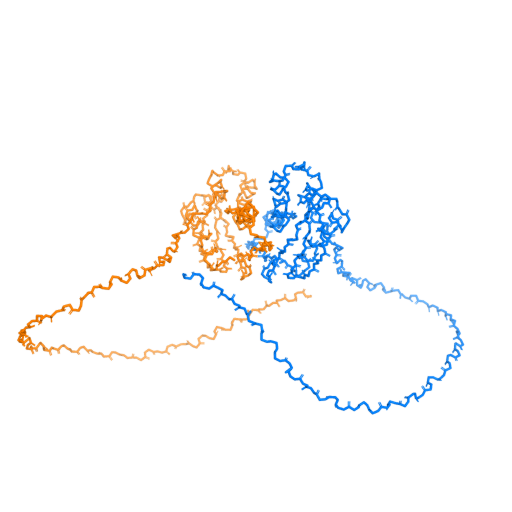.609 1 32.94 135 GLU B O 1
ATOM 2558 N N . VAL B 1 136 ? -23.641 30.312 -29.922 1 34.31 136 VAL B N 1
ATOM 2559 C CA . VAL B 1 136 ? -24.797 31.141 -30.281 1 34.31 136 VAL B CA 1
ATOM 2560 C C . VAL B 1 136 ? -24.938 31.203 -31.797 1 34.31 136 VAL B C 1
ATOM 2562 O O . VAL B 1 136 ? -24.188 31.922 -32.469 1 34.31 136 VAL B O 1
ATOM 2565 N N . THR B 1 137 ? -24.828 30.062 -32.531 1 28.14 137 THR B N 1
ATOM 2566 C CA . THR B 1 137 ? -25.203 30.141 -33.938 1 28.14 137 THR B CA 1
ATOM 2567 C C . THR B 1 137 ? -26.609 30.703 -34.125 1 28.14 137 THR B C 1
ATOM 2569 O O . THR B 1 137 ? -27.516 30.344 -33.375 1 28.14 137 THR B O 1
ATOM 2572 N N . SER B 1 138 ? -26.781 31.797 -34.719 1 29.08 138 SER B N 1
ATOM 2573 C CA . SER B 1 138 ? -27.891 32.562 -35.281 1 29.08 138 SER B CA 1
ATOM 2574 C C . SER B 1 138 ? -28.875 31.641 -36 1 29.08 138 SER B C 1
ATOM 2576 O O . SER B 1 138 ? -28.469 30.625 -36.562 1 29.08 138 SER B O 1
ATOM 2578 N N . GLU B 1 139 ? -30.188 31.766 -35.781 1 26.55 139 GLU B N 1
ATOM 2579 C CA . GLU B 1 139 ? -31.484 31.234 -36.156 1 26.55 139 GLU B CA 1
ATOM 2580 C C . GLU B 1 139 ? -31.641 31.188 -37.688 1 26.55 139 GLU B C 1
ATOM 2582 O O . GLU B 1 139 ? -32.75 31.062 -38.188 1 26.55 139 GLU B O 1
ATOM 2587 N N . GLU B 1 140 ? -30.641 31.359 -38.531 1 23.56 140 GLU B N 1
ATOM 2588 C CA . GLU B 1 140 ? -31.297 31.719 -39.781 1 23.56 140 GLU B CA 1
ATOM 2589 C C . GLU B 1 140 ? -32.344 30.688 -40.188 1 23.56 140 GLU B C 1
ATOM 2591 O O . GLU B 1 140 ? -32.312 29.547 -39.719 1 23.56 140 GLU B O 1
ATOM 2596 N N . GLU B 1 141 ? -32.938 30.922 -41.438 1 22.03 141 GLU B N 1
ATOM 2597 C CA . GLU B 1 141 ? -34.188 30.969 -42.219 1 22.03 141 GLU B CA 1
ATOM 2598 C C . GLU B 1 141 ? -34.625 29.578 -42.625 1 22.03 141 GLU B C 1
ATOM 2600 O O . GLU B 1 141 ? -35.75 29.172 -42.375 1 22.03 141 GLU B O 1
ATOM 2605 N N . GLU B 1 142 ? -34.562 29.234 -44 1 20.12 142 GLU B N 1
ATOM 2606 C CA . GLU B 1 142 ? -35.688 29.141 -44.969 1 20.12 142 GLU B CA 1
ATOM 2607 C C . GLU B 1 142 ? -36.094 27.688 -45.188 1 20.12 142 GLU B C 1
ATOM 2609 O O . GLU B 1 142 ? -37.219 27.422 -45.594 1 20.12 142 GLU B O 1
ATOM 2614 N N . GLU B 1 143 ? -35.094 26.734 -45.438 1 20.11 143 GLU B N 1
ATOM 2615 C CA . GLU B 1 143 ? -35.375 26.109 -46.719 1 20.11 143 GLU B CA 1
ATOM 2616 C C . GLU B 1 143 ? -36.594 25.188 -46.625 1 20.11 143 GLU B C 1
ATOM 2618 O O . GLU B 1 143 ? -36.938 24.703 -45.562 1 20.11 143 GLU B O 1
ATOM 2623 N N . GLU B 1 144 ? -36.969 24.578 -47.906 1 20.83 144 GLU B N 1
ATOM 2624 C CA . GLU B 1 144 ? -38.062 24.219 -48.812 1 20.83 144 GLU B CA 1
ATOM 2625 C C . GLU B 1 144 ? -38.719 22.906 -48.406 1 20.83 144 GLU B C 1
ATOM 2627 O O . GLU B 1 144 ? -38.188 22.172 -47.562 1 20.83 144 GLU B O 1
ATOM 2632 N N . GLU B 1 145 ? -39.062 22.125 -49.5 1 21.16 145 GLU B N 1
ATOM 2633 C CA . GLU B 1 145 ? -40.188 21.578 -50.25 1 21.16 145 GLU B CA 1
ATOM 2634 C C . GLU B 1 145 ? -40.469 20.125 -49.875 1 21.16 145 GLU B C 1
ATOM 2636 O O . GLU B 1 145 ? -41.594 19.766 -49.5 1 21.16 145 GLU B O 1
ATOM 2641 N N . MET B 1 146 ? -40.156 19.141 -50.781 1 19.72 146 MET B N 1
ATOM 2642 C CA . MET B 1 146 ? -41.125 18.375 -51.562 1 19.72 146 MET B CA 1
ATOM 2643 C C . MET B 1 146 ? -41.469 17.062 -50.875 1 19.72 146 MET B C 1
ATOM 2645 O O . MET B 1 146 ? -42.625 16.703 -50.719 1 19.72 146 MET B O 1
ATOM 2649 N N . ALA B 1 147 ? -40.469 15.969 -50.969 1 18.66 147 ALA B N 1
ATOM 2650 C CA . ALA B 1 147 ? -40.688 14.875 -51.906 1 18.66 147 ALA B CA 1
ATOM 2651 C C . ALA B 1 147 ? -41.719 13.883 -51.375 1 18.66 147 ALA B C 1
ATOM 2653 O O . ALA B 1 147 ? -41.906 13.758 -50.188 1 18.66 147 ALA B O 1
ATOM 2654 N N . GLU B 1 148 ? -42.344 13.039 -52.281 1 20.03 148 GLU B N 1
ATOM 2655 C CA . GLU B 1 148 ? -43.5 12.273 -52.656 1 20.03 148 GLU B CA 1
ATOM 2656 C C . GLU B 1 148 ? -43.719 11.062 -51.781 1 20.03 148 GLU B C 1
ATOM 2658 O O . GLU B 1 148 ? -44.75 10.93 -51.094 1 20.03 148 GLU B O 1
ATOM 2663 N N . ASP B 1 149 ? -43.375 9.742 -52.375 1 21.03 149 ASP B N 1
ATOM 2664 C CA . ASP B 1 149 ? -44.125 8.664 -53 1 21.03 149 ASP B CA 1
ATOM 2665 C C . ASP B 1 149 ? -44.219 7.453 -52.062 1 21.03 149 ASP B C 1
ATOM 2667 O O . ASP B 1 149 ? -44.969 6.504 -52.344 1 21.03 149 ASP B O 1
ATOM 2671 N N . ILE B 1 150 ? -43.188 7.086 -51.281 1 21.7 150 ILE B N 1
ATOM 2672 C CA . ILE B 1 150 ? -42.938 5.648 -51.344 1 21.7 150 ILE B CA 1
ATOM 2673 C C . ILE B 1 150 ? -44.156 4.91 -50.781 1 21.7 150 ILE B C 1
ATOM 2675 O O . ILE B 1 150 ? -44.531 5.141 -49.625 1 21.7 150 ILE B O 1
ATOM 2679 N N . GLU B 1 151 ? -44.906 4.09 -51.625 1 22.14 151 GLU B N 1
ATOM 2680 C CA . GLU B 1 151 ? -46 3.152 -51.875 1 22.14 151 GLU B CA 1
ATOM 2681 C C . GLU B 1 151 ? -46 2.023 -50.844 1 22.14 151 GLU B C 1
ATOM 2683 O O . GLU B 1 151 ? -47.031 1.765 -50.188 1 22.14 151 GLU B O 1
ATOM 2688 N N . ASP B 1 152 ? -45.469 0.738 -51.312 1 21.5 152 ASP B N 1
ATOM 2689 C CA . ASP B 1 152 ? -46.031 -0.583 -51.562 1 21.5 152 ASP B CA 1
ATOM 2690 C C . ASP B 1 152 ? -45.906 -1.488 -50.344 1 21.5 152 ASP B C 1
ATOM 2692 O O . ASP B 1 152 ? -46.688 -2.43 -50.188 1 21.5 152 ASP B O 1
ATOM 2696 N N . LEU B 1 153 ? -44.688 -1.885 -49.875 1 21.22 153 LEU B N 1
ATOM 2697 C CA . LEU B 1 153 ? -44.375 -3.311 -49.844 1 21.22 153 LEU B CA 1
ATOM 2698 C C . LEU B 1 153 ? -45.25 -4.047 -48.844 1 21.22 153 LEU B C 1
ATOM 2700 O O . LEU B 1 153 ? -45.562 -3.514 -47.781 1 21.22 153 LEU B O 1
ATOM 2704 N N . ASP B 1 154 ? -45.562 -5.371 -49.156 1 24.22 154 ASP B N 1
ATOM 2705 C CA . ASP B 1 154 ? -46.312 -6.613 -49.125 1 24.22 154 ASP B CA 1
ATOM 2706 C C . ASP B 1 154 ? -46.281 -7.234 -47.75 1 24.22 154 ASP B C 1
ATOM 2708 O O . ASP B 1 154 ? -47.344 -7.547 -47.188 1 24.22 154 ASP B O 1
ATOM 2712 N N . HIS B 1 155 ? -45.406 -8.406 -47.562 1 25.66 155 HIS B N 1
ATOM 2713 C CA . HIS B 1 155 ? -45.656 -9.836 -47.531 1 25.66 155 HIS B CA 1
ATOM 2714 C C . HIS B 1 155 ? -45.812 -10.352 -46.094 1 25.66 155 HIS B C 1
ATOM 2716 O O . HIS B 1 155 ? -46.781 -11.047 -45.781 1 25.66 155 HIS B O 1
ATOM 2722 N N . TYR B 1 156 ? -44.656 -10.945 -45.469 1 20.19 156 TYR B N 1
ATOM 2723 C CA . TYR B 1 156 ? -44.5 -12.367 -45.188 1 20.19 156 TYR B CA 1
ATOM 2724 C C . TYR B 1 156 ? -45.219 -12.789 -43.938 1 20.19 156 TYR B C 1
ATOM 2726 O O . TYR B 1 156 ? -45.469 -11.961 -43.062 1 20.19 156 TYR B O 1
ATOM 2734 N N . ASP B 1 157 ? -45.312 -14.328 -43.625 1 22.84 157 ASP B N 1
ATOM 2735 C CA . ASP B 1 157 ? -45.969 -15.578 -43.25 1 22.84 157 ASP B CA 1
ATOM 2736 C C . ASP B 1 157 ? -45.688 -15.938 -41.812 1 22.84 157 ASP B C 1
ATOM 2738 O O . ASP B 1 157 ? -46.344 -16.828 -41.25 1 22.84 157 ASP B O 1
ATOM 2742 N N . MET B 1 158 ? -44.469 -16.062 -41.25 1 22.84 158 MET B N 1
ATOM 2743 C CA . MET B 1 158 ? -44.094 -17.312 -40.594 1 22.84 158 MET B CA 1
ATOM 2744 C C . MET B 1 158 ? -44.969 -17.609 -39.406 1 22.84 158 MET B C 1
ATOM 2746 O O . MET B 1 158 ? -45.469 -16.688 -38.75 1 22.84 158 MET B O 1
ATOM 2750 N N . LYS B 1 159 ? -44.75 -19.094 -38.781 1 19.55 159 LYS B N 1
ATOM 2751 C CA . LYS B 1 159 ? -45.219 -20.406 -38.344 1 19.55 159 LYS B CA 1
ATOM 2752 C C . LYS B 1 159 ? -45.406 -20.406 -36.812 1 19.55 159 LYS B C 1
ATOM 2754 O O . LYS B 1 159 ? -44.875 -19.562 -36.125 1 19.55 159 LYS B O 1
ATOM 2759 N N . GLU B 1 160 ? -45.25 -21.828 -36.125 1 19.81 160 GLU B N 1
ATOM 2760 C CA . GLU B 1 160 ? -46 -22.812 -35.344 1 19.81 160 GLU B CA 1
ATOM 2761 C C . GLU B 1 160 ? -45.562 -22.766 -33.875 1 19.81 160 GLU B C 1
ATOM 2763 O O . GLU B 1 160 ? -46.406 -22.781 -32.969 1 19.81 160 GLU B O 1
ATOM 2768 N N . GLU B 1 161 ? -44.375 -23.438 -33.469 1 23.17 161 GLU B N 1
ATOM 2769 C CA . GLU B 1 161 ? -44.344 -24.688 -32.719 1 23.17 161 GLU B CA 1
ATOM 2770 C C . GLU B 1 161 ? -44.656 -24.453 -31.234 1 23.17 161 GLU B C 1
ATOM 2772 O O . GLU B 1 161 ? -44.531 -23.328 -30.734 1 23.17 161 GLU B O 1
ATOM 2777 N N . GLU B 1 162 ? -44.656 -25.797 -30.359 1 24.81 162 GLU B N 1
ATOM 2778 C CA . GLU B 1 162 ? -45.281 -26.578 -29.297 1 24.81 162 GLU B CA 1
ATOM 2779 C C . GLU B 1 162 ? -44.781 -26.188 -27.922 1 24.81 162 GLU B C 1
ATOM 2781 O O . GLU B 1 162 ? -43.75 -25.5 -27.812 1 24.81 162 GLU B O 1
ATOM 2786 N N . PRO B 1 163 ? -44.688 -27.438 -26.953 1 30.75 163 PRO B N 1
ATOM 2787 C CA . PRO B 1 163 ? -45.094 -27.703 -25.562 1 30.75 163 PRO B CA 1
ATOM 2788 C C . PRO B 1 163 ? -43.969 -27.469 -24.578 1 30.75 163 PRO B C 1
ATOM 2790 O O . PRO B 1 163 ? -44.188 -27.516 -23.359 1 30.75 163 PRO B O 1
ATOM 2793 N N . VAL B 1 164 ? -42.75 -27.172 -24.906 1 26.66 164 VAL B N 1
ATOM 2794 C CA . VAL B 1 164 ? -41.781 -27.922 -24.094 1 26.66 164 VAL B CA 1
ATOM 2795 C C . VAL B 1 164 ? -42.094 -27.734 -22.625 1 26.66 164 VAL B C 1
ATOM 2797 O O . VAL B 1 164 ? -42.656 -26.703 -22.219 1 26.66 164 VAL B O 1
ATOM 2800 N N . ASP B 1 165 ? -41.781 -28.781 -21.703 1 23.91 165 ASP B N 1
ATOM 2801 C CA . ASP B 1 165 ? -41.906 -29.516 -20.453 1 23.91 165 ASP B CA 1
ATOM 2802 C C . ASP B 1 165 ? -41.25 -28.781 -19.297 1 23.91 165 ASP B C 1
ATOM 2804 O O . ASP B 1 165 ? -41.812 -28.703 -18.188 1 23.91 165 ASP B O 1
ATOM 2808 N N . GLY B 1 166 ? -39.875 -28.719 -19.219 1 22.16 166 GLY B N 1
ATOM 2809 C CA . GLY B 1 166 ? -39.094 -29.234 -18.109 1 22.16 166 GLY B CA 1
ATOM 2810 C C . GLY B 1 166 ? -39.25 -28.469 -16.828 1 22.16 166 GLY B C 1
ATOM 2811 O O . GLY B 1 166 ? -39.812 -27.359 -16.828 1 22.16 166 GLY B O 1
ATOM 2812 N N . LYS B 1 167 ? -38.344 -29.031 -15.609 1 23.92 167 LYS B N 1
ATOM 2813 C CA . LYS B 1 167 ? -38 -29.391 -14.234 1 23.92 167 LYS B CA 1
ATOM 2814 C C . LYS B 1 167 ? -37.562 -28.156 -13.445 1 23.92 167 LYS B C 1
ATOM 2816 O O . LYS B 1 167 ? -36.906 -27.281 -13.992 1 23.92 167 LYS B O 1
ATOM 2821 N N . ASN B 1 168 ? -38.062 -27.953 -12.242 1 23.2 168 ASN B N 1
ATOM 2822 C CA . ASN B 1 168 ? -38.156 -27.109 -11.055 1 23.2 168 ASN B CA 1
ATOM 2823 C C . ASN B 1 168 ? -36.812 -26.922 -10.391 1 23.2 168 ASN B C 1
ATOM 2825 O O . ASN B 1 168 ? -36.594 -27.375 -9.273 1 23.2 168 ASN B O 1
ATOM 2829 N N . SER B 1 169 ? -35.688 -27.188 -11.062 1 23.33 169 SER B N 1
ATOM 2830 C CA . SER B 1 169 ? -34.531 -27.422 -10.18 1 23.33 169 SER B CA 1
ATOM 2831 C C . SER B 1 169 ? -34.344 -26.266 -9.227 1 23.33 169 SER B C 1
ATOM 2833 O O . SER B 1 169 ? -34.188 -25.109 -9.656 1 23.33 169 SER B O 1
ATOM 2835 N N . PHE B 1 170 ? -34.781 -26.422 -8.023 1 22.23 170 PHE B N 1
ATOM 2836 C CA . PHE B 1 170 ? -34.688 -25.656 -6.781 1 22.23 170 PHE B CA 1
ATOM 2837 C C . PHE B 1 170 ? -33.219 -25.438 -6.391 1 22.23 170 PHE B C 1
ATOM 2839 O O . PHE B 1 170 ? -32.469 -26.406 -6.219 1 22.23 170 PHE B O 1
ATOM 2846 N N . VAL B 1 171 ? -32.531 -24.656 -6.973 1 23.73 171 VAL B N 1
ATOM 2847 C CA . VAL B 1 171 ? -31.156 -24.375 -6.555 1 23.73 171 VAL B CA 1
ATOM 2848 C C . VAL B 1 171 ? -31.125 -23.953 -5.082 1 23.73 171 VAL B C 1
ATOM 2850 O O . VAL B 1 171 ? -31.672 -22.922 -4.719 1 23.73 171 VAL B O 1
ATOM 2853 N N . GLN B 1 172 ? -31.406 -24.922 -4.148 1 19.22 172 GLN B N 1
ATOM 2854 C CA . GLN B 1 172 ? -31.125 -24.812 -2.721 1 19.22 172 GLN B CA 1
ATOM 2855 C C . GLN B 1 172 ? -29.672 -24.453 -2.463 1 19.22 172 GLN B C 1
ATOM 2857 O O . GLN B 1 172 ? -28.766 -25.25 -2.723 1 19.22 172 GLN B O 1
ATOM 2862 N N . ILE B 1 173 ? -29.188 -23.422 -2.67 1 20.44 173 ILE B N 1
ATOM 2863 C CA . ILE B 1 173 ? -27.828 -23.047 -2.295 1 20.44 173 ILE B CA 1
ATOM 2864 C C . ILE B 1 173 ? -27.641 -23.188 -0.786 1 20.44 173 ILE B C 1
ATOM 2866 O O . ILE B 1 173 ? -28.234 -22.438 -0.008 1 20.44 173 ILE B O 1
ATOM 2870 N N . LEU B 1 174 ? -27.609 -24.453 -0.202 1 20.41 174 LEU B N 1
ATOM 2871 C CA . LEU B 1 174 ? -27.234 -24.812 1.162 1 20.41 174 LEU B CA 1
ATOM 2872 C C . LEU B 1 174 ? -25.844 -24.312 1.497 1 20.41 174 LEU B C 1
ATOM 2874 O O . LEU B 1 174 ? -24.859 -24.75 0.895 1 20.41 174 LEU B O 1
ATOM 2878 N N . CYS B 1 175 ? -25.547 -23.25 1.647 1 21.53 175 CYS B N 1
ATOM 2879 C CA . CYS B 1 175 ? -24.25 -22.828 2.172 1 21.53 175 CYS B CA 1
ATOM 2880 C C . CYS B 1 175 ? -24.031 -23.359 3.582 1 21.53 175 CYS B C 1
ATOM 2882 O O . CYS B 1 175 ? -24.703 -22.938 4.523 1 21.53 175 CYS B O 1
ATOM 2884 N N . SER B 1 176 ? -23.859 -24.656 3.742 1 21.41 176 SER B N 1
ATOM 2885 C CA . SER B 1 176 ? -23.547 -25.312 5.008 1 21.41 176 SER B CA 1
ATOM 2886 C C . SER B 1 176 ? -22.281 -24.75 5.621 1 21.41 176 SER B C 1
ATOM 2888 O O . SER B 1 176 ? -21.188 -24.891 5.055 1 21.41 176 SER B O 1
ATOM 2890 N N . ILE B 1 177 ? -22.25 -23.719 6.301 1 25.38 177 ILE B N 1
ATOM 2891 C CA . ILE B 1 177 ? -21.203 -23.25 7.199 1 25.38 177 ILE B CA 1
ATOM 2892 C C . ILE B 1 177 ? -20.969 -24.281 8.297 1 25.38 177 ILE B C 1
ATOM 2894 O O . ILE B 1 177 ? -21.828 -24.5 9.148 1 25.38 177 ILE B O 1
ATOM 2898 N N . ALA B 1 178 ? -20.375 -25.484 8 1 23.58 178 ALA B N 1
ATOM 2899 C CA . ALA B 1 178 ? -20.062 -26.516 9 1 23.58 178 ALA B CA 1
ATOM 2900 C C . ALA B 1 178 ? -19.219 -25.938 10.125 1 23.58 178 ALA B C 1
ATOM 2902 O O . ALA B 1 178 ? -18.172 -25.328 9.875 1 23.58 178 ALA B O 1
ATOM 2903 N N . PHE B 1 179 ? -19.797 -25.484 11.258 1 22.08 179 PHE B N 1
ATOM 2904 C CA . PHE B 1 179 ? -19.281 -25.328 12.617 1 22.08 179 PHE B CA 1
ATOM 2905 C C . PHE B 1 179 ? -18.656 -26.625 13.109 1 22.08 179 PHE B C 1
ATOM 2907 O O . PHE B 1 179 ? -19.359 -27.609 13.344 1 22.08 179 PHE B O 1
ATOM 2914 N N . ARG B 1 180 ? -17.625 -27.203 12.547 1 20.11 180 ARG B N 1
ATOM 2915 C CA . ARG B 1 180 ? -17.031 -28.375 13.172 1 20.11 180 ARG B CA 1
ATOM 2916 C C . ARG B 1 180 ? -16.578 -28.078 14.594 1 20.11 180 ARG B C 1
ATOM 2918 O O . ARG B 1 180 ? -15.68 -27.25 14.797 1 20.11 180 ARG B O 1
ATOM 2925 N N . TYR B 1 181 ? -17.562 -27.922 15.633 1 20.16 181 TYR B N 1
ATOM 2926 C CA . TYR B 1 181 ? -17.25 -28.469 16.953 1 20.16 181 TYR B CA 1
ATOM 2927 C C . TYR B 1 181 ? -17.172 -29.984 16.891 1 20.16 181 TYR B C 1
ATOM 2929 O O . TYR B 1 181 ? -17.922 -30.641 16.156 1 20.16 181 TYR B O 1
#

Foldseek 3Di:
DDLVVQVLVVVLVCVLAPCPRPAKHFPDDDSFKTWMKGDLDPVDIDIDMDGHDPCPPPDDDQDDDPDPDVVVVVVRVCVVCVCALVDPVLVVVLVVSVVVCVVSVHDDDPSNVVSSDHRDPPPPPPPVPCPCPVPVPVDDDDDDDDDDPPDDDDDPDPDDDDDPDPPPPPPPPCPPPPPPD/DDLVVQVLVVVLVCVLAPCPDDAKHFPDDDSFKTWMKGDLDPVDIDIDMDGHDPCPPPDDDQDDDPDPDVVVVVVRVCVVCVCALVDPVLVVVLVVSVVVCVVSVHDDDPSNVVSSDHRDPDPPPCPVPVPVPCPVPDPDDDDDDDDDDDDDDDDDDDDDDDDDDDDDPPPPVPPPPPPPD